Protein AF-A0A0G1DX62-F1 (afdb_monomer_lite)

Secondary structure (DSSP, 8-state):
------SS--S-SS------S--PPP----HHHHHHTTSTTS-HHHHHHHHHHHHHHHH--S-HHHHHHHHHHTT---SS-TTS--SSS--SS-EEETTEEE-HHHHHHHHHHHSS--HHHHHHHHHHHHHHHHHHHHHHHHHHHHHHHHHHHHHHHHHHTT-TT-HHHHHHT--S-HHHHHHHH--SHHHHHHHHHHHHHHHHHHHHT-HHHHHHHHHHHHH--

Sequence (225 aa):
MKRRFWLTTFLLISGWQPISRTIQPVALDSAILRLVDGTQAICIEQIFSYAQNLIMLLNGAKSLDIAQKLALVYDFPLPFPLTAYSSGPDKFGLIPFKNTYKTIQELIEIEKTMGEMDAALKESFKYLKIDFEKLSIEYLEDLQKGKQLMMPLIKNWSILRNREDSILLEWSQIENNEKETLTKRLTKFTVSGRLIEDLLLFLSDLVQNCPKSHRSYREALKKTK

pLDDT: mean 72.09, std 18.53, range [25.86, 93.94]

Foldseek 3Di:
DDDDDDDPDPDDDDDDPDVPDPPDQDQLDDPLLVVCQQHPLDALVVLVVLLVLLVCLQPNDQAQVVQVVVCVVLVPDPVDPPPPDPDDHHGDSWFDAPNDTDHLNRLQVVCVVVVDQDPRSQNSLVVSLVSCCSSCVVVVVSCVVCLVSCLSSLVSVCVRVVNPVAPSNVLSPDPPPSVVVVVVQSRGSNNVNRNSVSSSVSSVSSLVNNVRSVVVVVVVVVVVD

Structure (mmCIF, N/CA/C/O backbone):
data_AF-A0A0G1DX62-F1
#
_entry.id   AF-A0A0G1DX62-F1
#
loop_
_atom_site.group_PDB
_atom_site.id
_atom_site.type_symbol
_atom_site.label_atom_id
_atom_site.label_alt_id
_atom_site.label_comp_id
_atom_site.label_asym_id
_atom_site.label_entity_id
_atom_site.label_seq_id
_atom_site.pdbx_PDB_ins_code
_atom_site.Cartn_x
_atom_site.Cartn_y
_atom_site.Cartn_z
_atom_site.occupancy
_atom_site.B_iso_or_equiv
_atom_site.auth_seq_id
_atom_site.auth_comp_id
_atom_site.auth_asym_id
_atom_site.auth_atom_id
_atom_site.pdbx_PDB_model_num
ATOM 1 N N . MET A 1 1 ? 20.980 -41.063 -2.067 1.00 30.78 1 MET A N 1
ATOM 2 C CA . MET A 1 1 ? 19.593 -41.496 -2.344 1.00 30.78 1 MET A CA 1
ATOM 3 C C . MET A 1 1 ? 18.641 -40.385 -1.894 1.00 30.78 1 MET A C 1
ATOM 5 O O . MET A 1 1 ? 18.727 -39.984 -0.748 1.00 30.78 1 MET A O 1
ATOM 9 N N . LYS A 1 2 ? 17.811 -39.883 -2.824 1.00 36.75 2 LYS A N 1
ATOM 10 C CA . LYS A 1 2 ? 16.644 -38.979 -2.675 1.00 36.75 2 LYS A CA 1
ATOM 11 C C . LYS A 1 2 ? 16.794 -37.675 -1.863 1.00 36.75 2 LYS A C 1
ATOM 13 O O . LYS A 1 2 ? 16.750 -37.692 -0.643 1.00 36.75 2 LYS A O 1
ATOM 18 N N . ARG A 1 3 ? 16.710 -36.545 -2.579 1.00 27.95 3 ARG A N 1
ATOM 19 C CA . ARG A 1 3 ? 15.659 -35.516 -2.398 1.00 27.95 3 ARG A CA 1
ATOM 20 C C . ARG A 1 3 ? 15.604 -34.614 -3.641 1.00 27.95 3 ARG A C 1
ATOM 22 O O . ARG A 1 3 ? 16.326 -33.635 -3.765 1.00 27.95 3 ARG A O 1
ATOM 29 N N . ARG A 1 4 ? 14.765 -35.022 -4.600 1.00 32.78 4 ARG A N 1
ATOM 30 C CA . ARG A 1 4 ? 14.131 -34.118 -5.570 1.00 32.78 4 ARG A CA 1
ATOM 31 C C . ARG A 1 4 ? 12.886 -33.511 -4.908 1.00 32.78 4 ARG A C 1
ATOM 33 O O . ARG A 1 4 ? 12.329 -34.130 -4.006 1.00 32.78 4 ARG A O 1
ATOM 40 N N . PHE A 1 5 ? 12.431 -32.411 -5.503 1.00 31.61 5 PHE A N 1
ATOM 41 C CA . PHE A 1 5 ? 11.159 -31.710 -5.315 1.00 31.61 5 PHE A CA 1
ATOM 42 C C . PHE A 1 5 ? 11.080 -30.691 -4.173 1.00 31.61 5 PHE A C 1
ATOM 44 O O . PHE A 1 5 ? 11.363 -31.007 -3.025 1.00 31.61 5 PHE A O 1
ATOM 51 N N . TRP A 1 6 ? 10.615 -29.501 -4.581 1.00 26.08 6 TRP A N 1
ATOM 52 C CA . TRP A 1 6 ? 9.931 -28.418 -3.857 1.00 26.08 6 TRP A CA 1
ATOM 53 C C . TRP A 1 6 ? 10.655 -27.071 -3.920 1.00 26.08 6 TRP A C 1
ATOM 55 O O . TRP A 1 6 ? 11.354 -26.671 -3.000 1.00 26.08 6 TRP A O 1
ATOM 65 N N . LEU A 1 7 ? 10.442 -26.349 -5.026 1.00 25.86 7 LEU A N 1
ATOM 66 C CA . LEU A 1 7 ? 10.603 -24.888 -5.085 1.00 25.86 7 LEU A CA 1
ATOM 67 C C . LEU A 1 7 ? 9.626 -24.235 -6.087 1.00 25.86 7 LEU A C 1
ATOM 69 O O . LEU A 1 7 ? 9.908 -23.184 -6.654 1.00 25.86 7 LEU A O 1
ATOM 73 N N . THR A 1 8 ? 8.459 -24.854 -6.293 1.00 29.31 8 THR A N 1
ATOM 74 C CA . THR A 1 8 ? 7.344 -24.298 -7.086 1.00 29.31 8 THR A CA 1
ATOM 75 C C . THR A 1 8 ? 6.085 -24.018 -6.266 1.00 29.31 8 THR A C 1
ATOM 77 O O . THR A 1 8 ? 5.058 -23.678 -6.837 1.00 29.31 8 THR A O 1
ATOM 80 N N . THR A 1 9 ? 6.154 -24.066 -4.935 1.00 34.38 9 THR A N 1
ATOM 81 C CA . THR A 1 9 ? 4.985 -23.791 -4.089 1.00 34.38 9 THR A CA 1
ATOM 82 C C . THR A 1 9 ? 5.409 -22.961 -2.888 1.00 34.38 9 THR A C 1
ATOM 84 O O . THR A 1 9 ? 5.708 -23.483 -1.823 1.00 34.38 9 THR A O 1
ATOM 87 N N . PHE A 1 10 ? 5.490 -21.649 -3.091 1.00 31.27 10 PHE A N 1
ATOM 88 C CA . PHE A 1 10 ? 5.493 -20.664 -2.007 1.00 31.27 10 PHE A CA 1
ATOM 89 C C . PHE A 1 10 ? 4.363 -19.660 -2.252 1.00 31.27 10 PHE A C 1
ATOM 91 O O . PHE A 1 10 ? 4.549 -18.452 -2.290 1.00 31.27 10 PHE A O 1
ATOM 98 N N . LEU A 1 11 ? 3.178 -20.212 -2.489 1.00 31.59 11 LEU A N 1
ATOM 99 C CA . LEU A 1 11 ? 1.881 -19.569 -2.348 1.00 31.59 11 LEU A CA 1
ATOM 100 C C . LEU A 1 11 ? 0.967 -20.668 -1.799 1.00 31.59 11 LEU A C 1
ATOM 102 O O . LEU A 1 11 ? 0.925 -21.747 -2.386 1.00 31.59 11 LEU A O 1
ATOM 106 N N . LEU A 1 12 ? 0.267 -20.362 -0.705 1.00 34.53 12 LEU A N 1
ATOM 107 C CA . LEU A 1 12 ? -0.663 -21.180 0.094 1.00 34.53 12 LEU A CA 1
ATOM 108 C C . LEU A 1 12 ? -0.109 -21.666 1.445 1.00 34.53 12 LEU A C 1
ATOM 110 O O . LEU A 1 12 ? 1.010 -22.158 1.541 1.00 34.53 12 LEU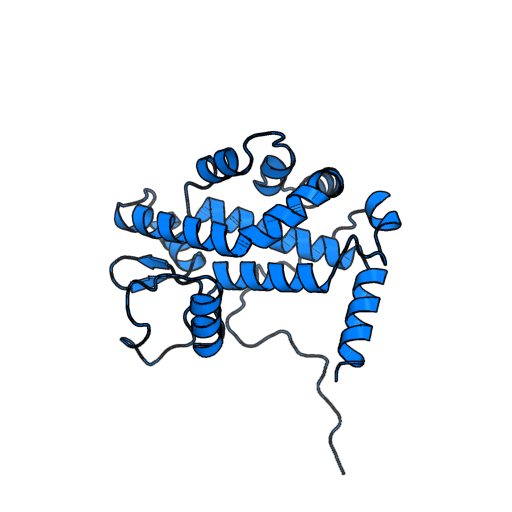 A O 1
ATOM 114 N N . ILE A 1 13 ? -0.990 -21.553 2.451 1.00 33.22 13 ILE A N 1
ATOM 115 C CA . ILE A 1 13 ? -0.837 -21.660 3.917 1.00 33.22 13 ILE A CA 1
ATOM 116 C C . ILE A 1 13 ? -0.408 -20.302 4.517 1.00 33.22 13 ILE A C 1
ATOM 118 O O . ILE A 1 13 ? 0.771 -19.982 4.553 1.00 33.22 13 ILE A O 1
ATOM 122 N N . SER A 1 14 ? -1.297 -19.388 4.913 1.00 29.56 14 SER A N 1
ATOM 123 C CA . SER A 1 14 ? -2.534 -19.515 5.695 1.00 29.56 14 SER A CA 1
ATOM 124 C C . SER A 1 14 ? -3.595 -18.491 5.252 1.00 29.56 14 SER A C 1
ATOM 126 O O . SER A 1 14 ? -3.259 -17.373 4.877 1.00 29.56 14 SER A O 1
ATOM 128 N N . GLY A 1 15 ? -4.879 -18.870 5.293 1.00 28.88 15 GLY A N 1
ATOM 129 C CA . GLY A 1 15 ? -6.022 -17.942 5.410 1.00 28.88 15 GLY A CA 1
ATOM 130 C C . GLY A 1 15 ? -6.273 -16.922 4.294 1.00 28.88 15 GLY A C 1
ATOM 131 O O . GLY A 1 15 ? -7.229 -16.163 4.385 1.00 28.88 15 GLY A O 1
ATOM 132 N N . TRP A 1 16 ? -5.465 -16.904 3.238 1.00 37.09 16 TRP A N 1
ATOM 133 C CA . TRP A 1 16 ? -5.705 -16.106 2.044 1.00 37.09 16 TRP A CA 1
ATOM 134 C C . TRP A 1 16 ? -6.917 -16.697 1.306 1.00 37.09 16 TRP A C 1
ATOM 136 O O . TRP A 1 16 ? -6.786 -17.643 0.532 1.00 37.09 16 TRP A O 1
ATOM 146 N N . GLN A 1 17 ? -8.105 -16.132 1.509 1.00 29.41 17 GLN A N 1
ATOM 147 C CA . GLN A 1 17 ? -8.859 -15.765 0.322 1.00 29.41 17 GLN A CA 1
ATOM 148 C C . GLN A 1 17 ? -8.223 -14.456 -0.138 1.00 29.41 17 GLN A C 1
ATOM 150 O O . GLN A 1 17 ? -8.544 -13.406 0.418 1.00 29.41 17 GLN A O 1
ATOM 155 N N . PRO A 1 18 ? -7.300 -14.474 -1.124 1.00 37.06 18 PRO A N 1
ATOM 156 C CA . PRO A 1 18 ? -7.124 -13.267 -1.902 1.00 37.06 18 PRO A CA 1
ATOM 157 C C . PRO A 1 18 ? -8.497 -12.787 -2.335 1.00 37.06 18 PRO A C 1
ATOM 159 O O . PRO A 1 18 ? -9.454 -13.561 -2.408 1.00 37.06 18 PRO A O 1
ATOM 162 N N . ILE A 1 19 ? -8.563 -11.546 -2.775 1.00 42.69 19 ILE A N 1
ATOM 163 C CA . ILE A 1 19 ? -9.457 -11.208 -3.869 1.00 42.69 19 ILE A CA 1
ATOM 164 C C . ILE A 1 19 ? -9.208 -12.266 -4.964 1.00 42.69 19 ILE A C 1
ATOM 166 O O . ILE A 1 19 ? -8.285 -12.158 -5.763 1.00 42.69 19 ILE A O 1
ATOM 170 N N . SER A 1 20 ? -9.976 -13.361 -4.931 1.00 31.98 20 SER A N 1
ATOM 171 C CA . SER A 1 20 ? -9.892 -14.544 -5.789 1.00 31.98 20 SER A CA 1
ATOM 172 C C . SER A 1 20 ? -10.534 -14.199 -7.124 1.00 31.98 20 SER A C 1
ATOM 174 O O . SER A 1 20 ? -11.405 -14.887 -7.651 1.00 31.98 20 SER A O 1
ATOM 176 N N . ARG A 1 21 ? -10.118 -13.068 -7.667 1.00 39.81 21 ARG A N 1
ATOM 177 C CA . ARG A 1 21 ? -10.151 -12.824 -9.086 1.00 39.81 21 ARG A CA 1
ATOM 178 C C . ARG A 1 21 ? -8.733 -13.154 -9.500 1.00 39.81 21 ARG A C 1
ATOM 180 O O . ARG A 1 21 ? -7.788 -12.608 -8.948 1.00 39.81 21 ARG A O 1
ATOM 187 N N . THR A 1 22 ? -8.552 -14.083 -10.423 1.00 40.66 22 THR A N 1
ATOM 188 C CA . THR A 1 22 ? -7.341 -14.102 -11.241 1.00 40.66 22 THR A CA 1
ATOM 189 C C . THR A 1 22 ? -7.256 -12.732 -11.900 1.00 40.66 22 THR A C 1
ATOM 191 O O . THR A 1 22 ? -7.907 -12.483 -12.914 1.00 40.66 22 THR A O 1
ATOM 194 N N . ILE A 1 23 ? -6.572 -11.801 -11.239 1.00 56.31 23 ILE A N 1
ATOM 195 C CA . ILE A 1 23 ? -6.411 -10.436 -11.703 1.00 56.31 23 ILE A CA 1
ATOM 196 C C . ILE A 1 23 ? -5.527 -10.559 -12.932 1.00 56.31 23 ILE A C 1
ATOM 198 O O . ILE A 1 23 ? -4.343 -10.871 -12.821 1.00 56.31 23 ILE A O 1
ATOM 202 N N . GLN A 1 24 ? -6.134 -10.423 -14.112 1.00 65.38 24 GLN A N 1
ATOM 203 C CA . GLN A 1 24 ? -5.377 -10.551 -15.345 1.00 65.38 24 GLN A CA 1
ATOM 204 C C . GLN A 1 24 ? -4.264 -9.498 -15.361 1.00 65.38 24 GLN A C 1
ATOM 206 O O . GLN A 1 24 ? -4.507 -8.369 -14.906 1.00 65.38 24 GLN A O 1
ATOM 211 N N . PRO A 1 25 ? -3.057 -9.856 -15.833 1.00 67.44 25 PRO A N 1
ATOM 212 C CA . PRO A 1 25 ? -1.972 -8.903 -15.999 1.00 67.44 25 PRO A CA 1
ATOM 213 C C . PRO A 1 25 ? -2.448 -7.718 -16.831 1.00 67.44 25 PRO A C 1
ATOM 215 O O . PRO A 1 25 ? -3.082 -7.905 -17.871 1.00 67.44 25 PRO A O 1
ATOM 218 N N . VAL A 1 26 ? -2.142 -6.507 -16.379 1.00 83.00 26 VAL A N 1
ATOM 219 C CA . VAL A 1 26 ? -2.362 -5.298 -17.171 1.00 83.00 26 VAL A CA 1
ATOM 220 C C . VAL A 1 26 ? -1.032 -4.871 -17.769 1.00 83.00 26 VAL A C 1
ATOM 222 O O . VAL A 1 26 ? -0.036 -4.750 -17.059 1.00 83.00 26 VAL A O 1
ATOM 225 N N . ALA A 1 27 ? -1.016 -4.636 -19.079 1.00 84.56 27 ALA A N 1
ATOM 226 C CA . ALA A 1 27 ? 0.139 -4.071 -19.758 1.00 84.56 27 ALA A CA 1
ATOM 227 C C . ALA A 1 27 ? 0.151 -2.550 -19.551 1.00 84.56 27 ALA A C 1
ATOM 229 O O . ALA A 1 27 ? -0.605 -1.820 -20.190 1.00 84.56 27 ALA A O 1
ATOM 230 N N . LEU A 1 28 ? 1.022 -2.070 -18.664 1.00 82.00 28 LEU A N 1
ATOM 231 C CA . LEU A 1 28 ? 1.274 -0.646 -18.446 1.00 82.00 28 LEU A CA 1
ATOM 232 C C . LEU A 1 28 ? 2.215 -0.121 -19.538 1.00 82.00 28 LEU A C 1
ATOM 234 O O . LEU A 1 28 ? 3.288 0.393 -19.230 1.00 82.00 28 LEU A O 1
ATOM 238 N N . ASP A 1 29 ? 1.855 -0.298 -20.814 1.00 74.81 29 ASP A N 1
ATOM 239 C CA . ASP A 1 29 ? 2.739 0.059 -21.927 1.00 74.81 29 ASP A CA 1
ATOM 240 C C . ASP A 1 29 ? 3.081 1.555 -21.882 1.00 74.81 29 ASP A C 1
ATOM 242 O O . ASP A 1 29 ? 2.250 2.423 -22.144 1.00 74.81 29 ASP A O 1
ATOM 246 N N . SER A 1 30 ? 4.311 1.851 -21.468 1.00 80.81 30 SER A N 1
ATOM 247 C CA . SER A 1 30 ? 4.780 3.199 -21.190 1.00 80.81 30 SER A CA 1
ATOM 248 C C . SER A 1 30 ? 6.236 3.325 -21.599 1.00 80.81 30 SER A C 1
ATOM 250 O O . SER A 1 30 ? 7.089 2.525 -21.203 1.00 80.81 30 SER A O 1
ATOM 252 N N . ALA A 1 31 ? 6.539 4.379 -22.360 1.00 84.31 31 ALA A N 1
ATOM 253 C CA . ALA A 1 31 ? 7.908 4.730 -22.724 1.00 84.31 31 ALA A CA 1
ATOM 254 C C . ALA A 1 31 ? 8.800 4.906 -21.482 1.00 84.31 31 ALA A C 1
ATOM 256 O O . ALA A 1 31 ? 9.978 4.555 -21.524 1.00 84.31 31 ALA A O 1
ATOM 257 N N . ILE A 1 32 ? 8.221 5.368 -20.365 1.00 84.12 32 ILE A N 1
ATOM 258 C CA . ILE A 1 32 ? 8.924 5.520 -19.089 1.00 84.12 32 ILE A CA 1
ATOM 259 C C . ILE A 1 32 ? 9.375 4.153 -18.579 1.00 84.12 32 ILE A C 1
ATOM 261 O O . ILE A 1 32 ? 10.556 3.993 -18.299 1.00 84.12 32 ILE A O 1
ATOM 265 N N . LEU A 1 33 ? 8.493 3.144 -18.537 1.00 85.62 33 LEU A N 1
ATOM 266 C CA . LEU A 1 33 ? 8.868 1.799 -18.075 1.00 85.62 33 LEU A CA 1
ATOM 267 C C . LEU A 1 33 ? 9.949 1.169 -18.948 1.00 85.62 33 LEU A C 1
ATOM 269 O O . LEU A 1 33 ? 10.884 0.573 -18.426 1.00 85.62 33 LEU A O 1
ATOM 273 N N . ARG A 1 34 ? 9.889 1.363 -20.269 1.00 86.12 34 ARG A N 1
ATOM 274 C CA . ARG A 1 34 ? 10.938 0.870 -21.178 1.00 86.12 34 ARG A CA 1
ATOM 275 C C . ARG A 1 34 ? 12.300 1.522 -20.913 1.00 86.12 34 ARG A C 1
ATOM 277 O O . ARG A 1 34 ? 13.321 0.871 -21.125 1.00 86.12 34 ARG A O 1
ATOM 284 N N . LEU A 1 35 ? 12.307 2.783 -20.472 1.00 85.31 35 LEU A N 1
ATOM 285 C CA . LEU A 1 35 ? 13.513 3.532 -20.122 1.00 85.31 35 LEU A CA 1
ATOM 286 C C . LEU A 1 35 ? 14.074 3.114 -18.756 1.00 85.31 35 LEU A C 1
ATOM 288 O O . LEU A 1 35 ? 15.289 3.001 -18.611 1.00 85.31 35 LEU A O 1
ATOM 292 N N . VAL A 1 36 ? 13.205 2.889 -17.765 1.00 84.06 36 VAL A N 1
ATOM 293 C CA . VAL A 1 36 ? 13.628 2.619 -16.382 1.00 84.06 36 VAL A CA 1
ATOM 294 C C . VAL A 1 36 ? 13.789 1.130 -16.053 1.00 84.06 36 VAL A C 1
ATOM 296 O O . VAL A 1 36 ? 14.448 0.810 -15.062 1.00 84.06 36 VAL A O 1
ATOM 299 N N . ASP A 1 37 ? 13.248 0.210 -16.859 1.00 87.12 37 ASP A N 1
ATOM 300 C CA . ASP A 1 37 ? 13.385 -1.237 -16.644 1.00 87.12 37 ASP A CA 1
ATOM 301 C C . ASP A 1 37 ? 14.846 -1.697 -16.790 1.00 87.12 37 ASP A C 1
ATOM 303 O O . ASP A 1 37 ? 15.480 -1.561 -17.842 1.00 87.12 37 ASP A O 1
ATOM 307 N N . GLY A 1 38 ? 15.376 -2.283 -15.717 1.00 81.62 38 GLY A N 1
ATOM 308 C CA . GLY A 1 38 ? 16.779 -2.662 -15.571 1.00 81.62 38 GLY A CA 1
ATOM 309 C C . GLY A 1 38 ? 17.673 -1.574 -14.965 1.00 81.62 38 GLY A C 1
ATOM 310 O O . GLY A 1 38 ? 18.869 -1.812 -14.810 1.00 81.62 38 GLY A O 1
ATOM 311 N N . THR A 1 39 ? 17.124 -0.410 -14.606 1.00 84.25 39 THR A N 1
ATOM 312 C CA . THR A 1 39 ? 17.845 0.669 -13.905 1.00 84.25 39 THR A CA 1
ATOM 313 C C . THR A 1 39 ? 17.546 0.670 -12.400 1.00 84.25 39 THR A C 1
ATOM 315 O O . THR A 1 39 ? 16.646 -0.026 -11.932 1.00 84.25 39 THR A O 1
ATOM 318 N N . GLN A 1 40 ? 18.269 1.493 -11.631 1.00 77.00 40 GLN A N 1
ATOM 319 C CA . GLN A 1 40 ? 18.009 1.684 -10.196 1.00 77.00 40 GLN A CA 1
ATOM 320 C C . GLN A 1 40 ? 16.718 2.464 -9.898 1.00 77.00 40 GLN A C 1
ATOM 322 O O . GLN A 1 40 ? 16.268 2.461 -8.758 1.00 77.00 40 GLN A O 1
ATOM 327 N N . ALA A 1 41 ? 16.094 3.092 -10.903 1.00 73.56 41 ALA A N 1
ATOM 328 C CA . ALA A 1 41 ? 14.843 3.825 -10.714 1.00 73.56 41 ALA A CA 1
ATOM 329 C C . ALA A 1 41 ? 13.654 2.904 -10.373 1.00 73.56 41 ALA A C 1
ATOM 331 O O . ALA A 1 41 ? 12.685 3.364 -9.779 1.00 73.56 41 ALA A O 1
ATOM 332 N N . ILE A 1 42 ? 13.730 1.607 -10.710 1.00 76.62 42 ILE A N 1
ATOM 333 C CA . ILE A 1 42 ? 12.767 0.584 -10.279 1.00 76.62 42 ILE A CA 1
ATOM 334 C C . ILE A 1 42 ? 13.502 -0.491 -9.478 1.00 76.62 42 ILE A C 1
ATOM 336 O O . ILE A 1 42 ? 14.046 -1.451 -10.034 1.00 76.62 42 ILE A O 1
ATOM 340 N N . CYS A 1 43 ? 13.484 -0.346 -8.153 1.00 79.38 43 CYS A N 1
ATOM 341 C CA . CYS A 1 43 ? 14.039 -1.327 -7.228 1.00 79.38 43 CYS A CA 1
ATOM 342 C C . CYS A 1 43 ? 12.963 -2.329 -6.781 1.00 79.38 43 CYS A C 1
ATOM 344 O O . CYS A 1 43 ? 12.121 -2.044 -5.930 1.00 79.38 43 CYS A O 1
ATOM 346 N N . ILE A 1 44 ? 12.999 -3.536 -7.352 1.00 75.88 44 ILE A N 1
ATOM 347 C CA . ILE A 1 44 ? 12.017 -4.600 -7.068 1.00 75.88 44 ILE A CA 1
ATOM 348 C C . ILE A 1 44 ? 12.063 -5.050 -5.603 1.00 75.88 44 ILE A C 1
ATOM 350 O O . ILE A 1 44 ? 11.029 -5.383 -5.032 1.00 75.88 44 ILE A O 1
ATOM 354 N N . GLU A 1 45 ? 13.241 -5.024 -4.980 1.00 73.62 45 GLU A N 1
ATOM 355 C CA . GLU A 1 45 ? 13.402 -5.343 -3.560 1.00 73.62 45 GLU A CA 1
ATOM 356 C C . GLU A 1 45 ? 12.630 -4.366 -2.667 1.00 73.62 45 GLU A C 1
ATOM 358 O O . GLU A 1 45 ? 11.845 -4.794 -1.822 1.00 73.62 45 GLU A O 1
ATOM 363 N N . GLN A 1 46 ? 12.788 -3.060 -2.907 1.00 75.56 46 GLN A N 1
ATOM 364 C CA . GLN A 1 46 ? 12.052 -2.021 -2.184 1.00 75.56 46 GLN A CA 1
ATOM 365 C C . GLN A 1 46 ? 10.543 -2.132 -2.426 1.00 75.56 46 GLN A C 1
ATOM 367 O O . GLN A 1 46 ? 9.766 -2.032 -1.479 1.00 75.56 46 GLN A O 1
ATOM 372 N N . ILE A 1 47 ? 10.121 -2.411 -3.666 1.00 75.38 47 ILE A N 1
ATOM 373 C CA . ILE A 1 47 ? 8.703 -2.620 -3.997 1.00 75.38 47 ILE A CA 1
ATOM 374 C C . ILE A 1 47 ? 8.120 -3.805 -3.215 1.00 75.38 47 ILE A C 1
ATOM 376 O O . ILE A 1 47 ? 7.031 -3.685 -2.653 1.00 75.38 47 ILE A O 1
ATOM 380 N N . PHE A 1 48 ? 8.825 -4.937 -3.135 1.00 73.56 48 PHE A N 1
ATOM 381 C CA . PHE A 1 48 ? 8.351 -6.084 -2.357 1.00 73.56 48 PHE A CA 1
ATOM 382 C C . PHE A 1 48 ? 8.356 -5.828 -0.852 1.00 73.56 48 PHE A C 1
ATOM 384 O O . PHE A 1 48 ? 7.402 -6.230 -0.188 1.00 73.56 48 PHE A O 1
ATOM 391 N N . SER A 1 49 ? 9.372 -5.143 -0.325 1.00 74.56 49 SER A N 1
ATOM 392 C CA . SER A 1 49 ? 9.416 -4.739 1.085 1.00 74.56 49 SER A CA 1
ATOM 393 C C . SER A 1 49 ? 8.206 -3.871 1.444 1.00 74.56 49 SER A C 1
ATOM 395 O O . SER A 1 49 ? 7.466 -4.165 2.384 1.00 74.56 49 SER A O 1
ATOM 397 N N . TYR A 1 50 ? 7.912 -2.867 0.616 1.00 76.12 50 TYR A N 1
ATOM 398 C CA . TYR A 1 50 ? 6.758 -2.003 0.825 1.00 76.12 50 TYR A CA 1
ATOM 399 C C . TYR A 1 50 ? 5.425 -2.752 0.684 1.00 76.12 50 TYR A C 1
ATOM 401 O O . TYR A 1 50 ? 4.551 -2.631 1.543 1.00 76.12 50 TYR A O 1
ATOM 409 N N . ALA A 1 51 ? 5.277 -3.600 -0.338 1.00 76.12 51 ALA A N 1
ATOM 410 C CA . ALA A 1 51 ? 4.090 -4.441 -0.491 1.00 76.12 51 ALA A CA 1
ATOM 411 C C . ALA A 1 51 ? 3.887 -5.370 0.719 1.00 76.12 51 ALA A C 1
ATOM 413 O O . ALA A 1 51 ? 2.756 -5.578 1.160 1.00 76.12 51 ALA A O 1
ATOM 414 N N . GLN A 1 52 ? 4.966 -5.898 1.300 1.00 74.62 52 GLN A N 1
ATOM 415 C CA . GLN A 1 52 ? 4.894 -6.691 2.522 1.00 74.62 52 GLN A CA 1
ATOM 416 C C . GLN A 1 52 ? 4.394 -5.859 3.710 1.00 74.62 52 GLN A C 1
ATOM 418 O O . GLN A 1 52 ? 3.505 -6.329 4.420 1.00 74.62 52 GLN A O 1
ATOM 423 N N . ASN A 1 53 ? 4.883 -4.629 3.890 1.00 75.94 53 ASN A N 1
ATOM 424 C CA . ASN A 1 53 ? 4.401 -3.722 4.939 1.00 75.94 53 ASN A CA 1
ATOM 425 C C . ASN A 1 53 ? 2.907 -3.404 4.779 1.00 75.94 53 ASN A C 1
ATOM 427 O O . ASN A 1 53 ? 2.160 -3.452 5.753 1.00 75.94 53 ASN A O 1
ATOM 431 N N . LEU A 1 54 ? 2.444 -3.164 3.550 1.00 77.81 54 LEU A N 1
ATOM 432 C CA . LEU A 1 54 ? 1.027 -2.941 3.247 1.00 77.81 54 LEU A CA 1
ATOM 433 C C . LEU A 1 54 ? 0.158 -4.177 3.532 1.00 77.81 54 LEU A C 1
ATOM 435 O O . LEU A 1 54 ? -0.919 -4.063 4.118 1.00 77.81 54 LEU A O 1
ATOM 439 N N . ILE A 1 55 ? 0.629 -5.374 3.163 1.00 77.50 55 ILE A N 1
ATOM 440 C CA . ILE A 1 55 ? -0.054 -6.638 3.480 1.00 77.50 55 ILE A CA 1
ATOM 441 C C . ILE A 1 55 ? -0.137 -6.835 4.995 1.00 77.50 55 ILE A C 1
ATOM 443 O O . ILE A 1 55 ? -1.184 -7.256 5.492 1.00 77.50 55 ILE A O 1
ATOM 447 N N . MET A 1 56 ? 0.940 -6.533 5.721 1.00 74.94 56 MET A N 1
ATOM 448 C CA . MET A 1 56 ? 0.977 -6.613 7.180 1.00 74.94 56 MET A CA 1
ATOM 449 C C . MET A 1 56 ? 0.042 -5.601 7.833 1.00 74.94 56 MET A C 1
ATOM 451 O O . MET A 1 56 ? -0.632 -5.938 8.798 1.00 74.94 56 MET A O 1
ATOM 455 N N . LEU A 1 57 ? -0.053 -4.389 7.293 1.00 78.06 57 LEU A N 1
ATOM 456 C CA . LEU A 1 57 ? -0.983 -3.380 7.779 1.00 78.06 57 LEU A CA 1
ATOM 457 C C . LEU A 1 57 ? -2.444 -3.838 7.602 1.00 78.06 57 LEU A C 1
ATOM 459 O O . LEU A 1 57 ? -3.253 -3.680 8.511 1.00 78.06 57 LEU A O 1
ATOM 463 N N . LEU A 1 58 ? -2.775 -4.469 6.469 1.00 77.88 58 LEU A N 1
ATOM 464 C CA . LEU A 1 58 ? -4.122 -4.993 6.213 1.00 77.88 58 LEU A CA 1
ATOM 465 C C . LEU A 1 58 ? -4.496 -6.199 7.084 1.00 77.88 58 LEU A C 1
ATOM 467 O O . LEU A 1 58 ? -5.628 -6.273 7.564 1.00 77.88 58 LEU A O 1
ATOM 471 N N . ASN A 1 59 ? -3.574 -7.153 7.234 1.00 74.44 59 ASN A N 1
ATOM 472 C CA . ASN A 1 59 ? -3.880 -8.503 7.725 1.00 74.44 59 ASN A CA 1
ATOM 473 C C . ASN A 1 59 ? -3.229 -8.844 9.073 1.00 74.44 59 ASN A C 1
ATOM 475 O O . ASN A 1 59 ? -3.524 -9.892 9.642 1.00 74.44 59 ASN A O 1
ATOM 479 N N . GLY A 1 60 ? -2.328 -8.004 9.570 1.00 71.69 60 GLY A N 1
ATOM 480 C CA . GLY A 1 60 ? -1.465 -8.321 10.699 1.00 71.69 60 GLY A CA 1
ATOM 481 C C . GLY A 1 60 ? -0.176 -9.074 10.317 1.00 71.69 60 GLY A C 1
ATOM 482 O O . GLY A 1 60 ? 0.051 -9.477 9.172 1.00 71.69 60 GLY A O 1
ATOM 483 N N . ALA A 1 61 ? 0.707 -9.243 11.300 1.00 62.09 61 ALA A N 1
ATOM 484 C CA . ALA A 1 61 ? 2.006 -9.892 11.189 1.00 62.09 61 ALA A CA 1
ATOM 485 C C . ALA A 1 61 ? 1.895 -11.417 11.235 1.00 62.09 61 ALA A C 1
ATOM 487 O O . ALA A 1 61 ? 0.960 -11.980 11.789 1.00 62.09 61 ALA A O 1
ATOM 488 N N . LYS A 1 62 ? 2.911 -12.086 10.680 1.00 53.94 62 LYS A N 1
ATOM 489 C CA . LYS A 1 62 ? 2.999 -13.554 10.605 1.00 53.94 62 LYS A CA 1
A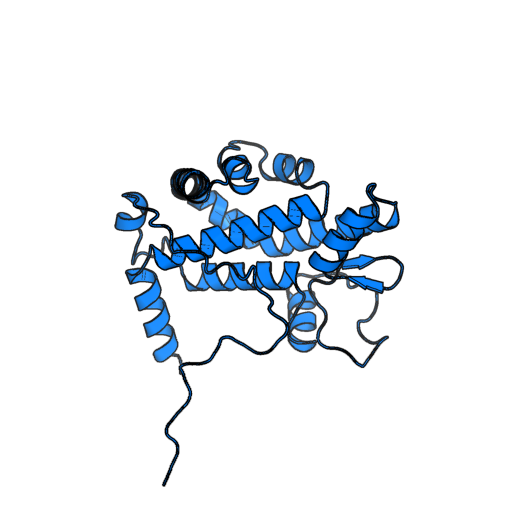TOM 490 C C . LYS A 1 62 ? 3.805 -14.206 11.733 1.00 53.94 62 LYS A C 1
ATOM 492 O O . LYS A 1 62 ? 3.928 -15.422 11.727 1.00 53.94 62 LYS A O 1
ATOM 497 N N . SER A 1 63 ? 4.459 -13.425 12.600 1.00 56.72 63 SER A N 1
ATOM 498 C CA . SER A 1 63 ? 5.071 -13.923 13.843 1.00 56.72 63 SER A CA 1
ATOM 499 C C . SER A 1 63 ? 5.073 -12.857 14.957 1.00 56.72 63 SER A C 1
ATOM 501 O O . SER A 1 63 ? 5.185 -11.662 14.666 1.00 56.72 63 SER A O 1
ATOM 503 N N . LEU A 1 64 ? 4.980 -13.261 16.233 1.00 55.25 64 LEU A N 1
ATOM 504 C CA . LEU A 1 64 ? 5.187 -12.367 17.391 1.00 55.25 64 LEU A CA 1
ATOM 505 C C . LEU A 1 64 ? 6.604 -11.754 17.416 1.00 55.25 64 LEU A C 1
ATOM 507 O O . LEU A 1 64 ? 6.769 -10.603 17.801 1.00 55.25 64 LEU A O 1
ATOM 511 N N . ASP A 1 65 ? 7.617 -12.498 16.972 1.00 60.97 65 ASP A N 1
ATOM 512 C CA . ASP A 1 65 ? 9.006 -12.018 16.880 1.00 60.97 65 ASP A CA 1
ATOM 513 C C . ASP A 1 65 ? 9.153 -10.890 15.843 1.00 60.97 65 ASP A C 1
ATOM 515 O O . ASP A 1 65 ? 9.754 -9.854 16.124 1.00 60.97 65 ASP A O 1
ATOM 519 N N . ILE A 1 66 ? 8.531 -11.039 14.667 1.00 60.78 66 ILE A N 1
ATOM 520 C CA . ILE A 1 66 ? 8.490 -9.990 13.637 1.00 60.78 66 ILE A CA 1
ATOM 521 C C . ILE A 1 66 ? 7.735 -8.768 14.170 1.00 60.78 66 ILE A C 1
ATOM 523 O O . ILE A 1 66 ? 8.191 -7.640 14.001 1.00 60.78 66 ILE A O 1
ATOM 527 N N . ALA A 1 67 ? 6.614 -8.992 14.859 1.00 57.34 67 ALA A N 1
ATOM 528 C CA . ALA A 1 67 ? 5.829 -7.941 15.494 1.00 57.34 67 ALA A CA 1
ATOM 529 C C . ALA A 1 67 ? 6.636 -7.116 16.512 1.00 57.34 67 ALA A C 1
ATOM 531 O O . ALA A 1 67 ? 6.612 -5.887 16.470 1.00 57.34 67 ALA A O 1
ATOM 532 N N . GLN A 1 68 ? 7.383 -7.780 17.397 1.00 57.97 68 GLN A N 1
ATOM 533 C CA . GLN A 1 68 ? 8.221 -7.123 18.404 1.00 57.97 68 GLN A CA 1
ATOM 534 C C . GLN A 1 68 ? 9.394 -6.371 17.774 1.00 57.97 68 GLN A C 1
ATOM 536 O O . GLN A 1 68 ? 9.650 -5.227 18.146 1.00 57.97 68 GLN A O 1
ATOM 541 N N . LYS A 1 69 ? 10.071 -6.967 16.785 1.00 61.72 69 LYS A N 1
ATOM 542 C CA . LYS A 1 69 ? 11.152 -6.300 16.046 1.00 61.72 69 LYS A CA 1
ATOM 543 C C . LYS A 1 69 ? 10.665 -5.024 15.366 1.00 61.72 69 LYS A C 1
ATOM 545 O O . LYS A 1 69 ? 11.327 -4.003 15.476 1.00 61.72 69 LYS A O 1
ATOM 550 N N . LEU A 1 70 ? 9.500 -5.053 14.721 1.00 55.94 70 LEU A N 1
ATOM 551 C CA . LEU A 1 70 ? 8.948 -3.877 14.043 1.00 55.94 70 LEU A CA 1
ATOM 552 C C . LEU A 1 70 ? 8.480 -2.796 15.020 1.00 55.94 70 LEU A C 1
ATOM 554 O O . LEU A 1 70 ? 8.753 -1.622 14.788 1.00 55.94 70 LEU A O 1
ATOM 558 N N . ALA A 1 71 ? 7.827 -3.171 16.124 1.00 57.25 71 ALA A N 1
ATOM 559 C CA . ALA A 1 71 ? 7.429 -2.212 17.156 1.00 57.25 71 ALA A CA 1
ATOM 560 C C . ALA A 1 71 ? 8.637 -1.454 17.731 1.00 57.25 71 ALA A C 1
ATOM 562 O O . ALA A 1 71 ? 8.542 -0.252 17.964 1.00 57.25 71 ALA A O 1
ATOM 563 N N . LEU A 1 72 ? 9.768 -2.150 17.903 1.00 59.16 72 LEU A N 1
ATOM 564 C CA . LEU A 1 72 ? 11.040 -1.562 18.329 1.00 59.16 72 LEU A CA 1
ATOM 565 C C . LEU A 1 72 ? 11.677 -0.690 17.238 1.00 59.16 72 LEU A C 1
ATOM 567 O O . LEU A 1 72 ? 12.139 0.404 17.540 1.00 59.16 72 LEU A O 1
ATOM 571 N N . VAL A 1 73 ? 11.692 -1.151 15.982 1.00 55.44 73 VAL A N 1
ATOM 572 C CA . VAL A 1 73 ? 12.275 -0.410 14.844 1.00 55.44 73 VAL A CA 1
ATOM 573 C C . VAL A 1 73 ? 11.545 0.911 14.591 1.00 55.44 73 VAL A C 1
ATOM 575 O O . VAL A 1 73 ? 12.191 1.917 14.320 1.00 55.44 73 VAL A O 1
ATOM 578 N N . TYR A 1 74 ? 10.216 0.924 14.705 1.00 47.53 74 TYR A N 1
ATOM 579 C CA . TYR A 1 74 ? 9.376 2.083 14.376 1.00 47.53 74 TYR A CA 1
ATOM 580 C C . TYR A 1 74 ? 8.840 2.835 15.611 1.00 47.53 74 TYR A C 1
ATOM 582 O O . TYR A 1 74 ? 7.905 3.640 15.498 1.00 47.53 74 TYR A O 1
ATOM 590 N N . ASP A 1 75 ? 9.404 2.561 16.791 1.00 54.91 75 ASP A N 1
ATOM 591 C CA . ASP A 1 75 ? 9.079 3.207 18.071 1.00 54.91 75 ASP A CA 1
ATOM 592 C C . ASP A 1 75 ? 7.562 3.304 18.334 1.00 54.91 75 ASP A C 1
ATOM 594 O O . ASP A 1 75 ? 6.985 4.375 18.551 1.00 54.91 75 ASP A O 1
ATOM 598 N N . PHE A 1 76 ? 6.846 2.188 18.174 1.00 46.78 76 PHE A N 1
ATOM 599 C CA . PHE A 1 76 ? 5.400 2.153 18.389 1.00 46.78 76 PHE A CA 1
ATOM 600 C C . PHE A 1 76 ? 5.053 1.917 19.861 1.00 46.78 76 PHE A C 1
ATOM 602 O O . PHE A 1 76 ? 5.421 0.878 20.415 1.00 46.78 76 PHE A O 1
ATOM 609 N N . PRO A 1 77 ? 4.258 2.806 20.488 1.00 45.22 77 PRO A N 1
ATOM 610 C CA . PRO A 1 77 ? 3.708 2.539 21.804 1.00 45.22 77 PRO A CA 1
ATOM 611 C C . PRO A 1 77 ? 2.614 1.475 21.672 1.00 45.22 77 PRO A C 1
ATOM 613 O O . PRO A 1 77 ? 1.504 1.760 21.228 1.00 45.22 77 PRO A O 1
ATOM 616 N N . LEU A 1 78 ? 2.922 0.232 22.045 1.00 48.16 78 LEU A N 1
ATOM 617 C CA . LEU A 1 78 ? 1.905 -0.808 22.189 1.00 48.16 78 LEU A CA 1
ATOM 618 C C . LEU A 1 78 ? 1.083 -0.491 23.451 1.00 48.16 78 LEU A C 1
ATOM 620 O O . LEU A 1 78 ? 1.638 -0.524 24.550 1.00 48.16 78 LEU A O 1
ATOM 624 N N . PRO A 1 79 ? -0.221 -0.179 23.339 1.00 36.56 79 PRO A N 1
ATOM 625 C CA . PRO A 1 79 ? -1.010 0.309 24.473 1.00 36.56 79 PRO A CA 1
ATOM 626 C C . PRO A 1 79 ? -1.258 -0.759 25.549 1.00 36.56 79 PRO A C 1
ATOM 628 O O . PRO A 1 79 ? -1.636 -0.425 26.668 1.00 36.56 79 PRO A O 1
ATOM 631 N N . PHE A 1 80 ? -1.013 -2.036 25.238 1.00 41.28 80 PHE A N 1
ATOM 632 C CA . PHE A 1 80 ? -1.028 -3.141 26.193 1.00 41.28 80 PHE A CA 1
ATOM 633 C C . PHE A 1 80 ? 0.126 -4.101 25.894 1.00 41.28 80 PHE A C 1
ATOM 635 O O . PHE A 1 80 ? 0.462 -4.288 24.720 1.00 41.28 80 PHE A O 1
ATOM 642 N N . PRO A 1 81 ? 0.702 -4.776 26.905 1.00 49.91 81 PRO A N 1
ATOM 643 C CA . PRO A 1 81 ? 1.638 -5.854 26.637 1.00 49.91 81 PRO A CA 1
ATOM 644 C C . PRO A 1 81 ? 0.924 -6.937 25.811 1.00 49.91 81 PRO A C 1
ATOM 646 O O . PRO A 1 81 ? -0.171 -7.384 26.157 1.00 49.91 81 PRO A O 1
ATOM 649 N N . LEU A 1 82 ? 1.549 -7.382 24.715 1.00 48.84 82 LEU A N 1
ATOM 650 C CA . LEU A 1 82 ? 1.030 -8.419 23.801 1.00 48.84 82 LEU A CA 1
ATOM 651 C C . LEU A 1 82 ? 0.826 -9.798 24.477 1.00 48.84 82 LEU A C 1
ATOM 653 O O . LEU A 1 82 ? 0.465 -10.773 23.821 1.00 48.84 82 LEU A O 1
ATOM 657 N N . THR A 1 83 ? 1.063 -9.886 25.786 1.00 43.66 83 THR A N 1
ATOM 658 C CA . THR A 1 83 ? 1.156 -11.101 26.595 1.00 43.66 83 THR A CA 1
ATOM 659 C C . THR A 1 83 ? -0.176 -11.590 27.168 1.00 43.66 83 THR A C 1
ATOM 661 O O . THR A 1 83 ? -0.235 -12.726 27.623 1.00 43.66 83 THR A O 1
ATOM 664 N N . ALA A 1 84 ? -1.256 -10.799 27.141 1.00 41.62 84 ALA A N 1
ATOM 665 C CA . ALA A 1 84 ? -2.466 -11.136 27.906 1.00 41.62 84 ALA A CA 1
ATOM 666 C C . ALA A 1 84 ? -3.386 -12.216 27.291 1.00 41.62 84 ALA A C 1
ATOM 668 O O . ALA A 1 84 ? -4.314 -12.650 27.960 1.00 41.62 84 ALA A O 1
ATOM 669 N N . TYR A 1 85 ? -3.155 -12.684 26.059 1.00 41.06 85 TYR A N 1
ATOM 670 C CA . TYR A 1 85 ? -3.956 -13.764 25.455 1.00 41.06 85 TYR A CA 1
ATOM 671 C C . TYR A 1 85 ? -3.094 -14.638 24.539 1.00 41.06 85 TYR A C 1
ATOM 673 O O . TYR A 1 85 ? -3.054 -14.467 23.316 1.00 41.06 85 TYR A O 1
ATOM 681 N N . SER A 1 86 ? -2.370 -15.561 25.166 1.00 46.09 86 SER A N 1
ATOM 682 C CA . SER A 1 86 ? -1.605 -16.628 24.530 1.00 46.09 86 SER A CA 1
ATOM 683 C C . SER A 1 86 ? -2.524 -17.774 24.085 1.00 46.09 86 SER A C 1
ATOM 685 O O . SER A 1 86 ? -2.818 -18.657 24.885 1.00 46.09 86 SER A O 1
ATOM 687 N N . SER A 1 87 ? -2.954 -17.760 22.816 1.00 38.22 87 SER A N 1
ATOM 688 C CA . SER A 1 87 ? -3.290 -18.966 22.022 1.00 38.22 87 SER A CA 1
ATOM 689 C C . SER A 1 87 ? -3.703 -18.632 20.573 1.00 38.22 87 SER A C 1
ATOM 691 O O . SER A 1 87 ? -4.627 -19.234 20.032 1.00 38.22 87 SER A O 1
ATOM 693 N N . GLY A 1 88 ? -3.065 -17.650 19.928 1.00 40.06 88 GLY A N 1
ATOM 694 C CA . GLY A 1 88 ? -3.336 -17.314 18.524 1.00 40.06 88 GLY A CA 1
ATOM 695 C C . GLY A 1 88 ? -2.131 -16.648 17.856 1.00 40.06 88 GLY A C 1
ATOM 696 O O . GLY A 1 88 ? -1.329 -16.043 18.573 1.00 40.06 88 GLY A O 1
ATOM 697 N N . PRO A 1 89 ? -1.976 -16.776 16.524 1.00 39.06 89 PRO A N 1
ATOM 698 C CA . PRO A 1 89 ? -0.808 -16.271 15.817 1.00 39.06 89 PRO A CA 1
ATOM 699 C C . PRO A 1 89 ? -0.780 -14.733 15.864 1.00 39.06 89 PRO A C 1
ATOM 701 O O . PRO A 1 89 ? -1.766 -14.077 15.553 1.00 39.06 89 PRO A O 1
ATOM 704 N N . ASP A 1 90 ? 0.358 -14.201 16.315 1.00 46.22 90 ASP A N 1
ATOM 705 C CA . ASP A 1 90 ? 1.128 -13.148 15.639 1.00 46.22 90 ASP A CA 1
ATOM 706 C C . ASP A 1 90 ? 0.490 -11.757 15.448 1.00 46.22 90 ASP A C 1
ATOM 708 O O . ASP A 1 90 ? -0.464 -11.564 14.706 1.00 46.22 90 ASP A O 1
ATOM 712 N N . LYS A 1 91 ? 1.027 -10.741 16.147 1.00 51.62 91 LYS A N 1
ATOM 713 C CA . LYS A 1 91 ? 0.276 -9.508 16.459 1.00 51.62 91 LYS A CA 1
ATOM 714 C C . LYS A 1 91 ? 1.065 -8.201 16.255 1.00 51.62 91 LYS A C 1
ATOM 716 O O . LYS A 1 91 ? 1.558 -7.625 17.219 1.00 51.62 91 LYS A O 1
ATOM 721 N N . PHE A 1 92 ? 1.133 -7.715 15.011 1.00 56.12 92 PHE A N 1
ATOM 722 C CA . PHE A 1 92 ? 1.469 -6.322 14.632 1.00 56.12 92 PHE A CA 1
ATOM 723 C C . PHE A 1 92 ? 0.760 -5.967 13.317 1.00 56.12 92 PHE A C 1
ATOM 725 O O . PHE A 1 92 ? 0.643 -6.852 12.486 1.00 56.12 92 PHE A O 1
ATOM 732 N N . GLY A 1 93 ? 0.241 -4.749 13.125 1.00 62.41 93 GLY A N 1
ATOM 733 C CA . GLY A 1 93 ? -0.861 -4.490 12.168 1.00 62.41 93 GLY A CA 1
ATOM 734 C C . GLY A 1 93 ? -2.246 -4.754 12.783 1.00 62.41 93 GLY A C 1
ATOM 735 O O . GLY A 1 93 ? -3.208 -5.100 12.100 1.00 62.41 93 GLY A O 1
ATOM 736 N N . LEU A 1 94 ? -2.314 -4.649 14.112 1.00 73.06 94 LEU A N 1
ATOM 737 C CA . LEU A 1 94 ? -3.518 -4.796 14.909 1.00 73.06 94 LEU A CA 1
ATOM 738 C C . LEU A 1 94 ? -3.822 -3.486 15.616 1.00 73.06 94 LEU A C 1
ATOM 740 O O . LEU A 1 94 ? -3.000 -2.952 16.354 1.00 73.06 94 LEU A O 1
ATOM 744 N N . ILE A 1 95 ? -5.046 -3.029 15.439 1.00 79.75 95 ILE A N 1
ATOM 745 C CA . ILE A 1 95 ? -5.530 -1.752 15.919 1.00 79.75 95 ILE A CA 1
ATOM 746 C C . ILE A 1 95 ? -6.388 -1.995 17.167 1.00 79.75 95 ILE A C 1
ATOM 748 O O . ILE A 1 95 ? -7.268 -2.866 17.143 1.00 79.75 95 ILE A O 1
ATOM 752 N N . PRO A 1 96 ? -6.160 -1.255 18.267 1.00 82.38 96 PRO A N 1
ATOM 753 C CA . PRO A 1 96 ? -6.984 -1.359 19.465 1.00 82.38 96 PRO A CA 1
ATOM 754 C C . PRO A 1 96 ? -8.446 -1.017 19.161 1.00 82.38 96 PRO A C 1
ATOM 756 O O . PRO A 1 96 ? -8.720 0.047 18.613 1.00 82.38 96 PRO A O 1
ATOM 759 N N . PHE A 1 97 ? -9.389 -1.879 19.546 1.00 84.19 97 PHE A N 1
ATOM 760 C CA . PHE A 1 97 ? -10.836 -1.652 19.440 1.00 84.19 97 PHE A CA 1
ATOM 761 C 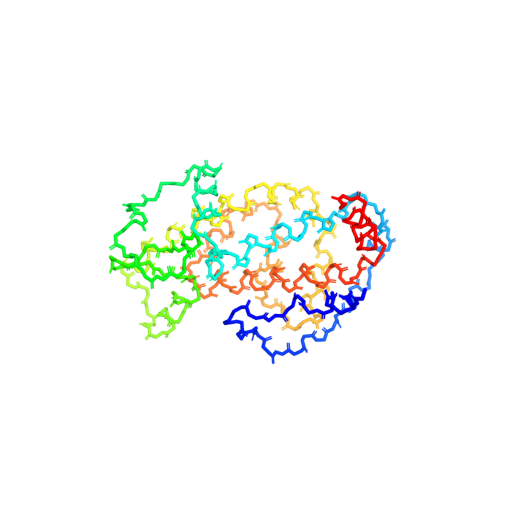C . PHE A 1 97 ? -11.583 -2.352 20.585 1.00 84.19 97 PHE A C 1
ATOM 763 O O . PHE A 1 97 ? -11.506 -3.573 20.731 1.00 84.19 97 PHE A O 1
ATOM 770 N N . LYS A 1 98 ? -12.320 -1.581 21.401 1.00 83.12 98 LYS A N 1
ATOM 771 C CA . LYS A 1 98 ? -13.167 -2.068 22.517 1.00 83.12 98 LYS A CA 1
ATOM 772 C C . LYS A 1 98 ? -12.484 -3.137 23.391 1.00 83.12 98 LYS A C 1
ATOM 774 O O . LYS A 1 98 ? -13.018 -4.226 23.576 1.00 83.12 98 LYS A O 1
ATOM 779 N N . ASN A 1 99 ? -11.294 -2.826 23.913 1.00 77.31 99 ASN A N 1
ATOM 780 C CA . ASN A 1 99 ? -10.462 -3.715 24.750 1.00 77.31 99 ASN A CA 1
ATOM 781 C C . ASN A 1 99 ? -9.950 -4.987 24.053 1.00 77.31 99 ASN A C 1
ATOM 783 O O . ASN A 1 99 ? -9.451 -5.904 24.701 1.00 77.31 99 ASN A O 1
ATOM 787 N N . THR A 1 100 ? -10.056 -5.043 22.729 1.00 79.88 100 THR A N 1
ATOM 788 C CA . THR A 1 100 ? -9.500 -6.105 21.892 1.00 79.88 100 THR A CA 1
ATOM 789 C C . THR A 1 100 ? -8.607 -5.500 20.814 1.00 79.88 100 THR A C 1
ATOM 791 O O . THR A 1 100 ? -8.464 -4.281 20.716 1.00 79.88 100 THR A O 1
ATOM 794 N N . TYR A 1 101 ? -7.995 -6.357 20.009 1.00 77.88 101 TYR A N 1
ATOM 795 C CA . TYR A 1 101 ? -7.190 -5.970 18.862 1.00 77.88 101 TYR A CA 1
ATOM 796 C C . TYR A 1 101 ? -7.845 -6.493 17.591 1.00 77.88 101 TYR A C 1
ATOM 798 O O . TYR A 1 101 ? -8.304 -7.638 17.573 1.00 77.88 101 TYR A O 1
ATOM 806 N N . LYS A 1 102 ? -7.882 -5.659 16.552 1.00 82.75 102 LYS A N 1
ATOM 807 C CA . LYS A 1 102 ? -8.511 -5.971 15.270 1.00 82.75 102 LYS A CA 1
ATOM 808 C C . LYS A 1 102 ? -7.606 -5.608 14.104 1.00 82.75 102 LYS A C 1
ATOM 810 O O . LYS A 1 102 ? -6.927 -4.588 14.137 1.00 82.75 102 LYS A O 1
ATOM 815 N N . THR A 1 103 ? -7.600 -6.436 13.071 1.00 85.44 103 THR A N 1
ATOM 816 C CA . THR A 1 103 ? -6.992 -6.095 11.779 1.00 85.44 103 THR A CA 1
ATOM 817 C C . THR A 1 103 ? -7.796 -4.993 11.089 1.00 85.44 103 THR A C 1
ATOM 819 O O . THR A 1 103 ? -8.968 -4.764 11.409 1.00 85.44 103 THR A O 1
ATOM 822 N N . ILE A 1 104 ? -7.204 -4.330 10.093 1.00 87.06 104 ILE A N 1
ATOM 823 C CA . ILE A 1 104 ? -7.948 -3.373 9.262 1.00 87.06 104 ILE A CA 1
ATOM 824 C C . ILE A 1 104 ? -9.127 -4.061 8.578 1.00 87.06 104 ILE A C 1
ATOM 826 O O . ILE A 1 104 ? -10.206 -3.482 8.534 1.00 87.06 104 ILE A O 1
ATOM 830 N N . GLN A 1 105 ? -8.958 -5.289 8.081 1.00 84.88 105 GLN A N 1
ATOM 831 C CA . GLN A 1 105 ? -10.053 -6.027 7.445 1.00 84.88 105 GLN A CA 1
ATOM 832 C C . GLN A 1 105 ? -11.224 -6.264 8.401 1.00 84.88 105 GLN A C 1
ATOM 834 O O . GLN A 1 105 ? -12.368 -5.994 8.044 1.00 84.88 105 GLN A O 1
ATOM 839 N N . GLU A 1 106 ? -10.958 -6.694 9.635 1.00 87.56 106 GLU A N 1
ATOM 840 C CA . GLU A 1 106 ? -12.020 -6.835 10.634 1.00 87.56 106 GLU A CA 1
ATOM 841 C C . GLU A 1 106 ? -12.702 -5.494 10.927 1.00 87.56 106 GLU A C 1
ATOM 843 O O . GLU A 1 106 ? -13.923 -5.444 11.053 1.00 87.56 106 GLU A O 1
ATOM 848 N N . LEU A 1 107 ? -11.940 -4.399 11.004 1.00 90.12 107 LEU A N 1
ATOM 849 C CA . LEU A 1 107 ? -12.487 -3.060 11.244 1.00 90.12 107 LEU A CA 1
ATOM 850 C C . LEU A 1 107 ? -13.286 -2.524 10.051 1.00 90.12 107 LEU A C 1
ATOM 852 O O . LEU A 1 107 ? -14.266 -1.817 10.261 1.00 90.12 107 LEU A O 1
ATOM 856 N N . ILE A 1 108 ? -12.929 -2.900 8.821 1.00 90.00 108 ILE A N 1
ATOM 857 C CA . ILE A 1 108 ? -13.714 -2.632 7.609 1.00 90.00 108 ILE A CA 1
ATOM 858 C C . ILE A 1 108 ? -15.066 -3.340 7.682 1.00 90.00 108 ILE A C 1
ATOM 860 O O . ILE A 1 108 ? -16.091 -2.724 7.393 1.00 90.00 108 ILE A O 1
ATOM 864 N N . GLU A 1 109 ? -15.087 -4.617 8.061 1.00 90.19 109 GLU A N 1
ATOM 865 C CA . GLU A 1 109 ? -16.341 -5.365 8.179 1.00 90.19 109 GLU A CA 1
ATOM 866 C C . GLU A 1 109 ? -17.212 -4.814 9.313 1.00 90.19 109 GLU A C 1
ATOM 868 O O . GLU A 1 109 ? -18.401 -4.567 9.113 1.00 90.19 109 GLU A O 1
ATOM 873 N N . ILE A 1 110 ? -16.614 -4.500 10.467 1.00 89.88 110 ILE A N 1
ATOM 874 C CA . ILE A 1 110 ? -17.309 -3.822 11.569 1.00 89.88 110 ILE A CA 1
ATOM 875 C C . ILE A 1 110 ? -17.897 -2.487 11.086 1.00 89.88 110 ILE A C 1
ATOM 877 O O . ILE A 1 110 ? -19.089 -2.249 11.274 1.00 89.88 110 ILE A O 1
ATOM 881 N N . GLU A 1 111 ? -17.116 -1.651 10.397 1.00 91.19 111 GLU A N 1
ATOM 882 C CA . GLU A 1 111 ? -17.575 -0.366 9.854 1.00 91.19 111 GLU A CA 1
ATOM 883 C C . GLU A 1 111 ? -18.771 -0.524 8.901 1.00 91.19 111 GLU A C 1
ATOM 885 O O . GLU A 1 111 ? -19.751 0.215 9.015 1.00 91.19 111 GLU A O 1
ATOM 890 N N . LYS A 1 112 ? -18.732 -1.516 7.999 1.00 89.12 112 LYS A N 1
ATOM 891 C CA . LYS A 1 112 ? -19.840 -1.814 7.075 1.00 89.12 112 LYS A CA 1
ATOM 892 C C . LYS A 1 112 ? -21.114 -2.229 7.811 1.00 89.12 112 LYS A C 1
ATOM 894 O O . LYS A 1 112 ? -22.200 -1.863 7.373 1.00 89.12 112 LYS A O 1
ATOM 899 N N . THR A 1 113 ? -20.991 -2.984 8.906 1.00 88.00 113 THR A N 1
ATOM 900 C CA . THR A 1 113 ? -22.156 -3.436 9.689 1.00 88.00 113 THR A CA 1
ATOM 901 C C . THR A 1 113 ? -22.760 -2.350 10.579 1.00 88.00 113 THR A C 1
ATOM 903 O O . THR A 1 113 ? -23.971 -2.349 10.784 1.00 88.00 113 THR A O 1
ATOM 906 N N . MET A 1 114 ? -21.950 -1.422 11.099 1.00 81.38 114 MET A N 1
ATOM 907 C CA . MET A 1 114 ? -22.408 -0.394 12.045 1.00 81.38 114 MET A CA 1
ATOM 908 C C . MET A 1 114 ? -22.973 0.861 11.361 1.00 81.38 114 MET A C 1
ATOM 910 O O . MET A 1 114 ? -23.737 1.596 11.983 1.00 81.38 114 MET A O 1
ATOM 914 N N . GLY A 1 115 ? -22.626 1.117 10.094 1.00 68.88 115 GLY A N 1
ATOM 915 C CA . GLY A 1 115 ? -23.105 2.264 9.310 1.00 68.88 115 GLY A CA 1
ATOM 916 C C . GLY A 1 115 ? -22.443 3.598 9.686 1.00 68.88 115 GLY A C 1
ATOM 917 O O . GLY A 1 115 ? -21.860 4.258 8.822 1.00 68.88 115 GLY A O 1
ATOM 918 N N . GLU A 1 116 ? -22.473 3.978 10.967 1.00 74.56 116 GLU A N 1
ATOM 919 C CA . GLU A 1 116 ? -21.763 5.143 11.514 1.00 74.56 116 GLU A CA 1
ATOM 920 C C . GLU A 1 116 ? -20.579 4.740 12.403 1.00 74.56 116 GLU A C 1
ATOM 922 O O . GLU A 1 116 ? -20.631 3.762 13.150 1.00 74.56 116 GLU A O 1
ATOM 927 N N . MET A 1 117 ? -19.494 5.526 12.347 1.00 76.19 117 MET A N 1
ATOM 928 C CA . MET A 1 117 ? -18.338 5.309 13.217 1.00 76.19 117 MET A CA 1
ATOM 929 C C . MET A 1 117 ? -18.657 5.750 14.645 1.00 76.19 117 MET A C 1
ATOM 931 O O . MET A 1 117 ? -18.695 6.952 14.942 1.00 76.19 117 MET A O 1
ATOM 935 N N . ASP A 1 118 ? -18.823 4.776 15.537 1.00 83.62 118 ASP A N 1
ATOM 936 C CA . ASP A 1 118 ? -18.890 5.029 16.972 1.00 83.62 118 ASP A CA 1
ATOM 937 C C . ASP A 1 118 ? -17.557 5.595 17.511 1.00 83.62 118 ASP A C 1
ATOM 939 O O . ASP A 1 118 ? -16.529 5.640 16.824 1.00 83.62 118 ASP A O 1
ATOM 943 N N . ALA A 1 119 ? -17.571 6.087 18.752 1.00 85.38 119 ALA A N 1
ATOM 944 C CA . ALA A 1 119 ? -16.388 6.697 19.361 1.00 85.38 119 ALA A CA 1
ATOM 945 C C . ALA A 1 119 ? -15.192 5.729 19.431 1.00 85.38 119 ALA A C 1
ATOM 947 O O . ALA A 1 119 ? -14.052 6.157 19.256 1.00 85.38 119 ALA A O 1
ATOM 948 N N . ALA A 1 120 ? -15.450 4.432 19.628 1.00 84.69 120 ALA A N 1
ATOM 949 C CA . ALA A 1 120 ? -14.403 3.419 19.675 1.00 84.69 120 ALA A CA 1
ATOM 950 C C . ALA A 1 120 ? -13.754 3.227 18.300 1.00 84.69 120 ALA A C 1
ATOM 952 O O . ALA A 1 120 ? -12.533 3.191 18.210 1.00 84.69 120 ALA A O 1
ATOM 953 N N . LEU A 1 121 ? -14.547 3.178 17.227 1.00 86.94 121 LEU A N 1
ATOM 954 C CA . LEU A 1 121 ? -14.047 3.034 15.863 1.00 86.94 121 LEU A CA 1
ATOM 955 C C . LEU A 1 121 ? -13.278 4.284 15.411 1.00 86.94 121 LEU A C 1
ATOM 957 O O . LEU A 1 121 ? -12.249 4.166 14.750 1.00 86.94 121 LEU A O 1
ATOM 961 N N . LYS A 1 122 ? -13.722 5.484 15.811 1.00 88.50 122 LYS A N 1
ATOM 962 C CA . LYS A 1 122 ? -12.969 6.732 15.584 1.00 88.50 122 LYS A CA 1
ATOM 963 C C . LYS A 1 122 ? -11.614 6.715 16.281 1.00 88.50 122 LYS A C 1
ATOM 965 O O . LYS A 1 122 ? -10.632 7.160 15.693 1.00 88.50 122 LYS A O 1
ATOM 970 N N . GLU A 1 123 ? -11.555 6.204 17.507 1.00 86.62 123 GLU A N 1
ATOM 971 C CA . GLU A 1 123 ? -10.301 6.084 18.249 1.00 86.62 123 GLU A CA 1
ATOM 972 C C . GLU A 1 123 ? -9.363 5.063 17.598 1.00 86.62 123 GLU A C 1
ATOM 974 O O . GLU A 1 123 ? -8.219 5.391 17.293 1.00 86.62 123 GLU A O 1
ATOM 979 N N . SER A 1 124 ? -9.871 3.876 17.251 1.00 87.19 124 SER A N 1
ATOM 980 C CA . SER A 1 124 ? -9.152 2.870 16.457 1.00 87.19 124 SER A CA 1
ATOM 981 C C . SER A 1 124 ? -8.581 3.459 15.167 1.00 87.19 124 SER A C 1
ATOM 983 O O . SER A 1 124 ? -7.445 3.186 14.785 1.00 87.19 124 SER A O 1
ATOM 985 N N . PHE A 1 125 ? -9.348 4.308 14.488 1.00 88.94 125 PHE A N 1
ATOM 986 C CA . PHE A 1 125 ? -8.925 4.903 13.230 1.00 88.94 125 PHE A CA 1
ATOM 987 C C . PHE A 1 125 ? -7.760 5.891 13.389 1.00 88.94 125 PHE A C 1
ATOM 989 O O . PHE A 1 125 ? -6.951 6.032 12.472 1.00 88.94 125 PHE A O 1
ATOM 996 N N . LYS A 1 126 ? -7.607 6.537 14.552 1.00 87.19 126 LYS A N 1
ATOM 997 C CA . LYS A 1 126 ? -6.414 7.352 14.838 1.00 87.19 126 LYS A CA 1
ATOM 998 C C . LYS A 1 126 ? -5.152 6.493 14.863 1.00 87.19 126 LYS A C 1
ATOM 1000 O O . LYS A 1 126 ? -4.151 6.898 14.279 1.00 87.19 126 LYS A O 1
ATOM 1005 N N . TYR A 1 127 ? -5.218 5.304 15.464 1.00 83.50 127 TYR A N 1
ATOM 1006 C CA . TYR A 1 127 ? -4.097 4.361 15.462 1.00 83.50 127 TYR A CA 1
ATOM 1007 C C . TYR A 1 127 ? -3.748 3.907 14.044 1.00 83.50 127 TYR A C 1
ATOM 1009 O O . TYR A 1 127 ? -2.578 3.940 13.687 1.00 83.50 127 TYR A O 1
ATOM 1017 N N . LEU A 1 128 ? -4.743 3.621 13.190 1.00 85.31 128 LEU A N 1
ATOM 1018 C CA . LEU A 1 128 ? -4.483 3.331 11.774 1.00 85.31 128 LEU A CA 1
ATOM 1019 C C . LEU A 1 128 ? -3.691 4.447 11.089 1.00 85.31 128 LEU A C 1
ATOM 1021 O O . LEU A 1 128 ? -2.767 4.168 10.334 1.00 85.31 128 LEU A O 1
ATOM 1025 N N . LYS A 1 129 ? -4.062 5.713 11.308 1.00 83.25 129 LYS A N 1
ATOM 1026 C CA . LYS A 1 129 ? -3.349 6.833 10.679 1.00 83.25 129 LYS A CA 1
ATOM 1027 C C . LYS A 1 129 ? -1.895 6.889 11.122 1.00 83.25 129 LYS A C 1
ATOM 1029 O O . LYS A 1 129 ? -1.030 7.069 10.277 1.00 83.25 129 LYS A O 1
ATOM 1034 N N . ILE A 1 130 ? -1.636 6.699 12.414 1.00 79.19 130 ILE A N 1
ATOM 1035 C CA . ILE A 1 130 ? -0.273 6.660 12.955 1.00 79.19 130 ILE A CA 1
ATOM 1036 C C . ILE A 1 130 ? 0.500 5.494 12.329 1.00 79.19 130 ILE A C 1
ATOM 1038 O O . ILE A 1 130 ? 1.608 5.694 11.837 1.00 79.19 130 ILE A O 1
ATOM 1042 N N . ASP A 1 131 ? -0.098 4.303 12.287 1.00 77.19 131 ASP A N 1
ATOM 1043 C CA . ASP A 1 131 ? 0.524 3.104 11.726 1.00 77.19 131 ASP A CA 1
ATOM 1044 C C . ASP A 1 131 ? 0.841 3.270 10.237 1.00 77.19 131 ASP A C 1
ATOM 1046 O O . ASP A 1 131 ? 1.960 2.996 9.798 1.00 77.19 131 ASP A O 1
ATOM 1050 N N . PHE A 1 132 ? -0.129 3.771 9.469 1.00 77.12 132 PHE A N 1
ATOM 1051 C CA . PHE A 1 132 ? 0.034 4.063 8.052 1.00 77.12 132 PHE A CA 1
ATOM 1052 C C . PHE A 1 132 ? 1.124 5.110 7.837 1.00 77.12 132 PHE A C 1
ATOM 1054 O O . PHE A 1 132 ? 2.013 4.874 7.028 1.00 77.12 132 PHE A O 1
ATOM 1061 N N . GLU A 1 133 ? 1.110 6.230 8.569 1.00 74.25 133 GLU A N 1
ATOM 1062 C CA . GLU A 1 133 ? 2.129 7.277 8.445 1.00 74.25 133 GLU A CA 1
ATOM 1063 C C . GLU A 1 133 ? 3.533 6.742 8.732 1.00 74.25 133 GLU A C 1
ATOM 1065 O O . GLU A 1 133 ? 4.429 6.981 7.931 1.00 74.25 133 GLU A O 1
ATOM 1070 N N . LYS A 1 134 ? 3.739 5.969 9.805 1.00 72.06 134 LYS A N 1
ATOM 1071 C CA . LYS A 1 134 ? 5.073 5.438 10.128 1.00 72.06 134 LYS A CA 1
ATOM 1072 C C . LYS A 1 134 ? 5.565 4.394 9.125 1.00 72.06 134 LYS A C 1
ATOM 1074 O O . LYS A 1 134 ? 6.722 4.446 8.727 1.00 72.06 134 LYS A O 1
ATOM 1079 N N . LEU A 1 135 ? 4.701 3.471 8.693 1.00 67.25 135 LEU A N 1
ATOM 1080 C CA . LEU A 1 135 ? 5.071 2.431 7.720 1.00 67.25 135 LEU A CA 1
ATOM 1081 C C . LEU A 1 135 ? 5.241 2.976 6.300 1.00 67.25 135 LEU A C 1
ATOM 1083 O O . LEU A 1 135 ? 5.871 2.328 5.463 1.00 67.25 135 LEU A O 1
ATOM 1087 N N . SER A 1 136 ? 4.650 4.137 6.018 1.00 65.50 136 SER A N 1
ATOM 1088 C CA . SER A 1 136 ? 4.735 4.781 4.714 1.00 65.50 136 SER A CA 1
ATOM 1089 C C . SER A 1 136 ? 5.748 5.918 4.658 1.00 65.50 136 SER A C 1
ATOM 1091 O O . SER A 1 136 ? 6.085 6.290 3.549 1.00 65.50 136 SER A O 1
ATOM 1093 N N . ILE A 1 137 ? 6.283 6.436 5.773 1.00 62.03 137 ILE A N 1
ATOM 1094 C CA . ILE A 1 137 ? 7.118 7.654 5.771 1.00 62.03 137 ILE A CA 1
ATOM 1095 C C . ILE A 1 137 ? 8.361 7.525 4.880 1.00 62.03 137 ILE A C 1
ATOM 1097 O O . ILE A 1 137 ? 8.553 8.344 3.986 1.00 62.03 137 ILE A O 1
ATOM 1101 N N . GLU A 1 138 ? 9.133 6.446 5.035 1.00 58.41 138 GLU A N 1
ATOM 1102 C CA . GLU A 1 138 ? 10.350 6.211 4.242 1.00 58.41 138 GLU A CA 1
ATOM 1103 C C . GLU A 1 138 ? 10.010 5.996 2.761 1.00 58.41 138 GLU A C 1
ATOM 1105 O O . GLU A 1 138 ? 10.716 6.450 1.866 1.00 58.41 138 GLU A O 1
ATOM 1110 N N . TYR A 1 139 ? 8.874 5.348 2.491 1.00 64.31 139 TYR A N 1
ATOM 1111 C CA . TYR A 1 139 ? 8.444 5.060 1.128 1.00 64.31 139 TYR A CA 1
ATOM 1112 C C . TYR A 1 139 ? 7.787 6.261 0.445 1.00 64.31 139 TYR A C 1
ATOM 1114 O O . TYR A 1 139 ? 7.934 6.429 -0.758 1.00 64.31 139 TYR A O 1
ATOM 1122 N N . LEU A 1 140 ? 7.072 7.109 1.184 1.00 60.94 140 LEU A N 1
ATOM 1123 C CA . LEU A 1 140 ? 6.433 8.317 0.672 1.00 60.94 140 LEU A CA 1
ATOM 1124 C C . LEU A 1 140 ? 7.478 9.338 0.247 1.00 60.94 140 LEU A C 1
ATOM 1126 O O . LEU A 1 140 ? 7.294 9.960 -0.790 1.00 60.94 140 LEU A O 1
ATOM 1130 N N . GLU A 1 141 ? 8.579 9.478 0.984 1.00 64.62 141 GLU A N 1
ATOM 1131 C CA . GLU A 1 141 ? 9.674 10.371 0.594 1.00 64.62 141 GLU A CA 1
ATOM 1132 C C . GLU A 1 141 ? 10.336 9.927 -0.718 1.00 64.62 141 GLU A C 1
ATOM 1134 O O . GLU A 1 141 ? 10.602 10.750 -1.599 1.00 64.62 141 GLU A O 1
ATOM 1139 N N . ASP A 1 142 ? 10.555 8.625 -0.893 1.00 64.69 142 ASP A N 1
ATOM 1140 C CA . ASP A 1 142 ? 11.129 8.081 -2.125 1.00 64.69 142 ASP A CA 1
ATOM 1141 C C . ASP A 1 142 ? 10.122 8.066 -3.284 1.00 64.69 142 ASP A C 1
ATOM 1143 O O . ASP A 1 142 ? 10.465 8.417 -4.419 1.00 64.69 142 ASP A O 1
ATOM 1147 N N . LEU A 1 143 ? 8.850 7.772 -3.005 1.00 63.47 143 LEU A N 1
ATOM 1148 C CA . LEU A 1 143 ? 7.760 7.928 -3.964 1.00 63.47 143 LEU A CA 1
ATOM 1149 C C . LEU A 1 143 ? 7.582 9.380 -4.388 1.00 63.47 143 LEU A C 1
ATOM 1151 O O . LEU A 1 143 ? 7.284 9.608 -5.552 1.00 63.47 143 LEU A O 1
ATOM 1155 N N . GLN A 1 144 ? 7.752 10.353 -3.492 1.00 66.06 144 GLN A N 1
ATOM 1156 C CA . GLN A 1 144 ? 7.589 11.769 -3.811 1.00 66.06 144 GLN A CA 1
ATOM 1157 C C . GLN A 1 144 ? 8.661 12.223 -4.806 1.00 66.06 144 GLN A C 1
ATOM 1159 O O . GLN A 1 144 ? 8.341 12.887 -5.793 1.00 66.06 144 GLN A O 1
ATOM 1164 N N . LYS A 1 145 ? 9.911 11.771 -4.630 1.00 70.06 145 LYS A N 1
ATOM 1165 C CA . LYS A 1 145 ? 10.998 11.986 -5.606 1.00 70.06 145 LYS A CA 1
ATOM 1166 C C . LYS A 1 145 ? 10.689 11.330 -6.958 1.00 70.06 145 LYS A C 1
ATOM 1168 O O . LYS A 1 145 ? 11.015 11.886 -8.003 1.00 70.06 145 LYS A O 1
ATOM 1173 N N . GLY A 1 146 ? 10.036 10.166 -6.943 1.00 73.12 146 GLY A N 1
ATOM 1174 C CA . GLY A 1 146 ? 9.603 9.439 -8.139 1.00 73.12 146 GLY A CA 1
ATOM 1175 C C . GLY A 1 146 ? 8.226 9.837 -8.680 1.00 73.12 146 GLY A C 1
ATOM 1176 O O . GLY A 1 146 ? 7.817 9.322 -9.722 1.00 73.12 146 GLY A O 1
ATOM 1177 N N . LYS A 1 147 ? 7.490 10.736 -8.015 1.00 78.44 147 LYS A N 1
ATOM 1178 C CA . LYS A 1 147 ? 6.043 10.902 -8.219 1.00 78.44 147 LYS A CA 1
ATOM 1179 C C . LYS A 1 147 ? 5.714 11.288 -9.648 1.00 78.44 147 LYS A C 1
ATOM 1181 O O . LYS A 1 147 ? 4.826 10.693 -10.247 1.00 78.44 147 LYS A O 1
ATOM 1186 N N . GLN A 1 148 ? 6.481 12.208 -10.225 1.00 80.38 148 GLN A N 1
ATOM 1187 C CA . GLN A 1 148 ? 6.290 12.653 -11.607 1.00 80.38 148 GLN A CA 1
ATOM 1188 C C . GLN A 1 148 ? 6.424 11.511 -12.625 1.00 80.38 148 GLN A C 1
ATOM 1190 O O . GLN A 1 148 ? 5.705 11.489 -13.622 1.00 80.38 148 GLN A O 1
ATOM 1195 N N . LEU A 1 149 ? 7.296 10.531 -12.362 1.00 80.62 149 LEU A N 1
ATOM 1196 C CA . LEU A 1 149 ? 7.434 9.333 -13.197 1.00 80.62 149 LEU A CA 1
ATOM 1197 C C . LEU A 1 149 ? 6.263 8.365 -12.987 1.00 80.62 149 LEU A C 1
ATOM 1199 O O . LEU A 1 149 ? 5.825 7.707 -13.930 1.00 80.62 149 LEU A O 1
ATOM 1203 N N . MET A 1 150 ? 5.741 8.301 -11.761 1.00 83.94 150 MET A N 1
ATOM 1204 C CA . MET A 1 150 ? 4.660 7.396 -11.368 1.00 83.94 150 MET A CA 1
ATOM 1205 C C . MET A 1 150 ? 3.272 7.895 -11.780 1.00 83.94 150 MET A C 1
ATOM 1207 O O . MET A 1 150 ? 2.422 7.083 -12.126 1.00 83.94 150 MET A O 1
ATOM 1211 N N . MET A 1 151 ? 3.035 9.206 -11.812 1.00 88.56 151 MET A N 1
ATOM 1212 C CA . MET A 1 151 ? 1.760 9.829 -12.197 1.00 88.56 151 MET A CA 1
ATOM 1213 C C . MET A 1 151 ? 1.160 9.293 -13.508 1.00 88.56 151 MET A C 1
ATOM 1215 O O . MET A 1 151 ? 0.017 8.825 -13.487 1.00 88.56 151 MET A O 1
ATOM 1219 N N . PRO A 1 152 ? 1.876 9.304 -14.652 1.00 89.12 152 PRO A N 1
ATOM 1220 C CA . PRO A 1 152 ? 1.327 8.774 -15.898 1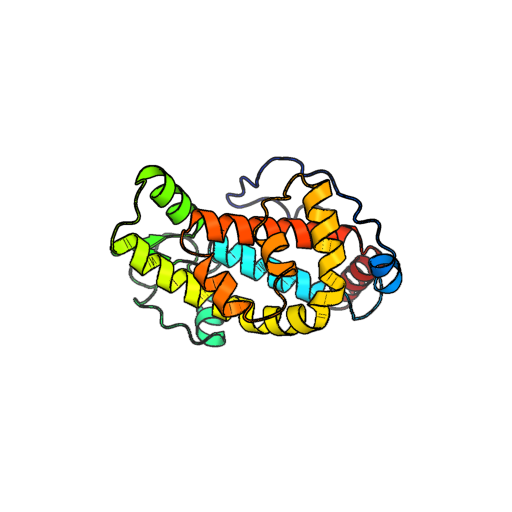.00 89.12 152 PRO A CA 1
ATOM 1221 C C . PRO A 1 152 ? 1.060 7.265 -15.821 1.00 89.12 152 PRO A C 1
ATOM 1223 O O . PRO A 1 152 ? 0.116 6.782 -16.446 1.00 89.12 152 PRO A O 1
ATOM 1226 N N . LEU A 1 153 ? 1.844 6.522 -15.032 1.00 90.44 153 LEU A N 1
ATOM 1227 C CA . LEU A 1 153 ? 1.644 5.087 -14.822 1.00 90.44 153 LEU A CA 1
ATOM 1228 C C . LEU A 1 153 ? 0.393 4.813 -13.989 1.00 90.44 153 LEU A C 1
ATOM 1230 O O . LEU A 1 153 ? -0.395 3.954 -14.368 1.00 90.44 153 LEU A O 1
ATOM 1234 N N . ILE A 1 154 ? 0.181 5.568 -12.909 1.00 91.31 154 ILE A N 1
ATOM 1235 C CA . ILE A 1 154 ? -1.008 5.479 -12.052 1.00 91.31 154 ILE A CA 1
ATOM 1236 C C . ILE A 1 154 ? -2.262 5.846 -12.849 1.00 91.31 154 ILE A C 1
ATOM 1238 O O . ILE A 1 154 ? -3.268 5.148 -12.753 1.00 91.31 154 ILE A O 1
ATOM 1242 N N . LYS A 1 155 ? -2.200 6.892 -13.684 1.00 92.94 155 LYS A N 1
ATOM 1243 C CA . LYS A 1 155 ? -3.308 7.276 -14.571 1.00 92.94 155 LYS A CA 1
ATOM 1244 C C . LYS A 1 155 ? -3.639 6.194 -15.595 1.00 92.94 155 LYS A C 1
ATOM 1246 O O . LYS A 1 155 ? -4.807 5.904 -15.824 1.00 92.94 155 LYS A O 1
ATOM 1251 N N . ASN A 1 156 ? -2.634 5.597 -16.231 1.00 92.31 156 ASN A N 1
ATOM 1252 C CA . ASN A 1 156 ? -2.880 4.516 -17.184 1.00 92.31 156 ASN A CA 1
ATOM 1253 C C . ASN A 1 156 ? -3.423 3.265 -16.473 1.00 92.31 156 ASN A C 1
ATOM 1255 O O . ASN A 1 156 ? -4.381 2.642 -16.923 1.00 92.31 156 ASN A O 1
ATOM 1259 N N . TRP A 1 157 ? -2.844 2.934 -15.318 1.00 93.00 157 TRP A N 1
ATOM 1260 C CA . TRP A 1 157 ? -3.281 1.831 -14.472 1.00 93.00 157 TRP A CA 1
ATOM 1261 C C . TRP A 1 157 ? -4.744 1.978 -14.042 1.00 93.00 157 TRP A C 1
ATOM 1263 O O . TRP A 1 157 ? -5.503 1.015 -14.155 1.00 93.00 157 TRP A O 1
ATOM 1273 N N . SER A 1 158 ? -5.157 3.171 -13.600 1.00 93.94 158 SER A N 1
ATOM 1274 C CA . SER A 1 158 ? -6.525 3.412 -13.139 1.00 93.94 158 SER A CA 1
ATOM 1275 C C . SER A 1 158 ? -7.539 3.194 -14.259 1.00 93.94 158 SER A C 1
ATOM 1277 O O . SER A 1 158 ? -8.552 2.537 -14.034 1.00 93.94 158 SER A O 1
ATOM 1279 N N . ILE A 1 159 ? -7.239 3.638 -15.480 1.00 92.88 159 ILE A N 1
ATOM 1280 C CA . ILE A 1 159 ? -8.082 3.395 -16.659 1.00 92.88 159 ILE A CA 1
ATOM 1281 C C . ILE A 1 159 ? -8.148 1.892 -16.964 1.00 92.88 159 ILE A C 1
ATOM 1283 O O . ILE A 1 159 ? -9.230 1.315 -17.034 1.00 92.88 159 ILE A O 1
ATOM 1287 N N . LEU A 1 160 ? -6.997 1.221 -17.075 1.00 91.38 160 LEU A N 1
ATOM 1288 C CA . LEU A 1 160 ? -6.926 -0.199 -17.451 1.00 91.38 160 LEU A CA 1
ATOM 1289 C C . LEU A 1 160 ? -7.566 -1.138 -16.416 1.00 91.38 160 LEU A C 1
ATOM 1291 O O . LEU A 1 160 ? -8.028 -2.227 -16.761 1.00 91.38 160 LEU A O 1
ATOM 1295 N N . ARG A 1 161 ? -7.606 -0.730 -15.145 1.00 88.88 161 ARG A N 1
ATOM 1296 C CA . ARG A 1 161 ? -8.267 -1.466 -14.059 1.00 88.88 161 ARG A CA 1
ATOM 1297 C C . ARG A 1 161 ? -9.728 -1.066 -13.840 1.00 88.88 161 ARG A C 1
ATOM 1299 O O . ARG A 1 161 ? -10.370 -1.692 -12.998 1.00 88.88 161 ARG A O 1
ATOM 1306 N N . ASN A 1 162 ? -10.265 -0.091 -14.581 1.00 90.94 162 ASN A N 1
ATOM 1307 C CA . ASN A 1 162 ? -11.573 0.531 -14.327 1.00 90.94 162 ASN A CA 1
ATOM 1308 C C . ASN A 1 162 ? -11.690 1.058 -12.881 1.00 90.94 162 ASN A C 1
ATOM 1310 O O . ASN A 1 162 ? -12.639 0.759 -12.156 1.00 90.94 162 ASN A O 1
ATOM 1314 N N . ARG A 1 163 ? -10.665 1.791 -12.448 1.00 91.00 163 ARG A N 1
ATOM 1315 C CA . ARG A 1 163 ? -10.468 2.368 -11.109 1.00 91.00 163 ARG A CA 1
ATOM 1316 C C . ARG A 1 163 ? -10.223 3.873 -11.196 1.00 91.00 163 ARG A C 1
ATOM 1318 O O . ARG A 1 163 ? -9.363 4.414 -10.507 1.00 91.00 163 ARG A O 1
ATOM 1325 N N . GLU A 1 164 ? -10.952 4.565 -12.066 1.00 92.31 164 GLU A N 1
ATOM 1326 C CA . GLU A 1 164 ? -10.878 6.030 -12.183 1.00 92.31 164 GLU A CA 1
ATOM 1327 C C . GLU A 1 164 ? -11.306 6.747 -10.888 1.00 92.31 164 GLU A C 1
ATOM 1329 O O . GLU A 1 164 ? -10.914 7.884 -10.652 1.00 92.31 164 GLU A O 1
ATOM 1334 N N . ASP A 1 165 ? -12.042 6.056 -10.012 1.00 91.06 165 ASP A N 1
ATOM 1335 C CA . ASP A 1 165 ? -12.418 6.496 -8.665 1.00 91.06 165 ASP A CA 1
ATOM 1336 C C . ASP A 1 165 ? -11.334 6.235 -7.599 1.00 91.06 165 ASP A C 1
ATOM 1338 O O . ASP A 1 165 ? -11.568 6.458 -6.407 1.00 91.06 165 ASP A O 1
ATOM 1342 N N . SER A 1 166 ? -10.163 5.728 -7.998 1.00 90.69 166 SER A N 1
ATOM 1343 C CA . SER A 1 166 ? -9.106 5.344 -7.067 1.00 90.69 166 SER A CA 1
ATOM 1344 C C . SER A 1 166 ? -8.531 6.543 -6.318 1.00 90.69 166 SER A C 1
ATOM 1346 O O . SER A 1 166 ? -8.113 7.544 -6.902 1.00 90.69 166 SER A O 1
ATOM 1348 N N . ILE A 1 167 ? -8.386 6.378 -5.004 1.00 90.31 167 ILE A N 1
ATOM 1349 C CA . ILE A 1 167 ? -7.694 7.338 -4.134 1.00 90.31 167 ILE A CA 1
ATOM 1350 C C . ILE A 1 167 ? -6.215 7.445 -4.528 1.00 90.31 167 ILE A C 1
ATOM 1352 O O . ILE A 1 167 ? -5.607 8.497 -4.362 1.00 90.31 167 ILE A O 1
ATOM 1356 N N . LEU A 1 168 ? -5.632 6.378 -5.087 1.00 89.25 168 LEU A N 1
ATOM 1357 C CA . LEU A 1 168 ? -4.264 6.399 -5.600 1.00 89.25 168 LEU A CA 1
ATOM 1358 C C . LEU A 1 168 ? -4.131 7.352 -6.796 1.00 89.25 168 LEU A C 1
ATOM 1360 O O . LEU A 1 168 ? -3.147 8.088 -6.895 1.00 89.25 168 LEU A O 1
ATOM 1364 N N . LEU A 1 169 ? -5.136 7.374 -7.680 1.00 91.25 169 LEU A N 1
ATOM 1365 C CA . LEU A 1 169 ? -5.194 8.324 -8.789 1.00 91.25 169 LEU A CA 1
ATOM 1366 C C . LEU A 1 169 ? -5.355 9.753 -8.274 1.00 91.25 169 LEU A C 1
ATOM 1368 O O . LEU A 1 169 ? -4.592 10.624 -8.692 1.00 91.25 169 LEU A O 1
ATOM 1372 N N . GLU A 1 170 ? -6.291 9.971 -7.348 1.00 89.19 170 GLU A N 1
ATOM 1373 C CA . GLU A 1 170 ? -6.501 11.264 -6.686 1.00 89.19 170 GLU A CA 1
ATOM 1374 C C . GLU A 1 170 ? -5.183 11.768 -6.079 1.00 89.19 170 GLU A C 1
ATOM 1376 O O . GLU A 1 170 ? -4.732 12.863 -6.406 1.00 89.19 170 GLU A O 1
ATOM 1381 N N . TRP A 1 171 ? -4.493 10.928 -5.300 1.00 86.88 171 TRP A N 1
ATOM 1382 C CA . TRP A 1 171 ? -3.198 11.252 -4.701 1.00 86.88 171 TRP A CA 1
ATOM 1383 C C . TRP A 1 171 ? -2.141 11.651 -5.730 1.00 86.88 171 TRP A C 1
ATOM 1385 O O . TRP A 1 171 ? -1.414 12.632 -5.532 1.00 86.88 171 TRP A O 1
ATOM 1395 N N . SER A 1 172 ? -2.064 10.914 -6.841 1.00 86.81 172 SER A N 1
ATOM 1396 C CA . SER A 1 172 ? -1.076 11.183 -7.884 1.00 86.81 172 SER A CA 1
ATOM 1397 C C . SER A 1 172 ? -1.223 12.588 -8.477 1.00 86.81 172 SER A C 1
ATOM 1399 O O . SER A 1 172 ? -0.231 13.169 -8.899 1.00 86.81 172 SER A O 1
ATOM 1401 N N . GLN A 1 173 ? -2.425 13.165 -8.452 1.00 88.38 173 GLN A N 1
ATOM 1402 C CA . GLN A 1 173 ? -2.732 14.472 -9.037 1.00 88.38 173 GLN A CA 1
ATOM 1403 C C . GLN A 1 173 ? -2.535 15.645 -8.065 1.00 88.38 173 GLN A C 1
ATOM 1405 O O . GLN A 1 173 ? -2.629 16.799 -8.476 1.00 88.38 173 GLN A O 1
ATOM 1410 N N . ILE A 1 174 ? -2.267 15.381 -6.784 1.00 85.62 174 ILE A N 1
ATOM 1411 C CA . ILE A 1 174 ? -2.066 16.436 -5.785 1.00 85.62 174 ILE A CA 1
ATOM 1412 C C . ILE A 1 174 ? -0.658 17.016 -5.931 1.00 85.62 174 ILE A C 1
ATOM 1414 O O . ILE A 1 174 ? 0.324 16.315 -5.701 1.00 85.62 174 ILE A O 1
ATOM 1418 N N . GLU A 1 175 ? -0.552 18.298 -6.268 1.00 79.81 175 GLU A N 1
ATOM 1419 C CA . GLU A 1 175 ? 0.744 18.979 -6.404 1.00 79.81 175 GLU A CA 1
ATOM 1420 C C . GLU A 1 175 ? 1.281 19.517 -5.070 1.00 79.81 175 GLU A C 1
ATOM 1422 O O . GLU A 1 175 ? 2.487 19.526 -4.844 1.00 79.81 175 GLU A O 1
ATOM 1427 N N . ASN A 1 176 ? 0.390 19.952 -4.171 1.00 79.25 176 ASN A N 1
ATOM 1428 C CA . ASN A 1 176 ? 0.736 2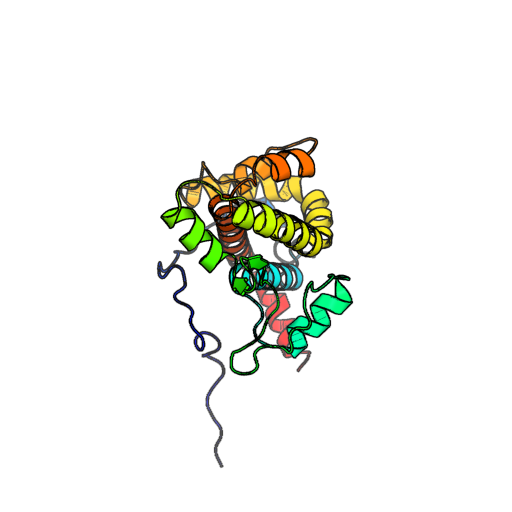0.583 -2.896 1.00 79.25 176 ASN A CA 1
ATOM 1429 C C . ASN A 1 176 ? -0.092 19.990 -1.751 1.00 79.25 176 ASN A C 1
ATOM 1431 O O . ASN A 1 176 ? -1.245 19.611 -1.944 1.00 79.25 176 ASN A O 1
ATOM 1435 N N . ASN A 1 177 ? 0.466 19.964 -0.537 1.00 80.44 177 ASN A N 1
ATOM 1436 C CA . ASN A 1 177 ? -0.221 19.492 0.675 1.00 80.44 177 ASN A CA 1
ATOM 1437 C C . ASN A 1 177 ? -0.741 18.044 0.567 1.00 80.44 177 ASN A C 1
ATOM 1439 O O . ASN A 1 177 ? -1.835 17.727 1.040 1.00 80.44 177 ASN A O 1
ATOM 1443 N N . GLU A 1 178 ? 0.044 17.152 -0.046 1.00 78.31 178 GLU A N 1
ATOM 1444 C CA . GLU A 1 178 ? -0.320 15.742 -0.253 1.00 78.31 178 GLU A CA 1
ATOM 1445 C C . GLU A 1 178 ? -0.719 15.045 1.044 1.00 78.31 178 GLU A C 1
ATOM 1447 O O . GLU A 1 178 ? -1.788 14.442 1.116 1.00 78.31 178 GLU A O 1
ATOM 1452 N N . LYS A 1 179 ? 0.116 15.184 2.084 1.00 77.00 179 LYS A N 1
ATOM 1453 C CA . LYS A 1 179 ? -0.128 14.590 3.401 1.00 77.00 179 LYS A CA 1
ATOM 1454 C C . LYS A 1 179 ? -1.451 15.074 3.986 1.00 77.00 179 LYS A C 1
ATOM 1456 O O . LYS A 1 179 ? -2.263 14.267 4.418 1.00 77.00 179 LYS A O 1
ATOM 1461 N N . GLU A 1 180 ? -1.689 16.384 3.984 1.00 80.38 180 GLU A N 1
ATOM 1462 C CA . GLU A 1 180 ? -2.914 16.956 4.547 1.00 80.38 180 GLU A CA 1
ATOM 1463 C C . GLU A 1 180 ? -4.156 16.499 3.771 1.00 80.38 180 GLU A C 1
ATOM 1465 O O . GLU A 1 180 ? -5.156 16.100 4.370 1.00 80.38 180 GLU A O 1
ATOM 1470 N N . THR A 1 181 ? -4.080 16.515 2.441 1.00 82.75 181 THR A N 1
ATOM 1471 C CA . THR A 1 181 ? -5.183 16.123 1.558 1.00 82.75 181 THR A CA 1
ATOM 1472 C C . THR A 1 181 ? -5.509 14.637 1.711 1.00 82.75 181 THR A C 1
ATOM 1474 O O . THR A 1 181 ? -6.671 14.285 1.925 1.00 82.75 181 THR A O 1
ATOM 1477 N N . LEU A 1 182 ? -4.494 13.766 1.723 1.00 80.69 182 LEU A N 1
ATOM 1478 C CA . LEU A 1 182 ? -4.666 12.342 2.016 1.00 80.69 182 LEU A CA 1
ATOM 1479 C C . LEU A 1 182 ? -5.263 12.126 3.409 1.00 80.69 182 LEU A C 1
ATOM 1481 O O . LEU A 1 182 ? -6.244 11.400 3.548 1.00 80.69 182 LEU A O 1
ATOM 1485 N N . THR A 1 183 ? -4.741 12.791 4.440 1.00 80.62 183 THR A N 1
ATOM 1486 C CA . THR A 1 183 ? -5.235 12.643 5.817 1.00 80.62 183 THR A CA 1
ATOM 1487 C C . THR A 1 183 ? -6.687 13.097 5.972 1.00 80.62 183 THR A C 1
ATOM 1489 O O . THR A 1 183 ? -7.425 12.496 6.762 1.00 80.62 183 THR A O 1
ATOM 1492 N N . LYS A 1 184 ? -7.123 14.115 5.217 1.00 84.62 184 LYS A N 1
ATOM 1493 C CA . LYS A 1 184 ? -8.529 14.551 5.143 1.00 84.62 184 LYS A CA 1
ATOM 1494 C C . LYS A 1 184 ? -9.410 13.571 4.373 1.00 84.62 184 LYS A C 1
ATOM 1496 O O . LYS A 1 184 ? -10.587 13.449 4.697 1.00 84.62 184 LYS A O 1
ATOM 1501 N N . ARG A 1 185 ? -8.865 12.872 3.375 1.00 84.62 185 ARG A N 1
ATOM 1502 C CA . ARG A 1 185 ? -9.600 11.881 2.579 1.00 84.62 185 ARG A CA 1
ATOM 1503 C C . ARG A 1 185 ? -9.792 10.571 3.338 1.00 84.62 185 ARG A C 1
ATOM 1505 O O . ARG A 1 185 ? -10.894 10.020 3.366 1.00 84.62 185 ARG A O 1
ATOM 1512 N N . LEU A 1 186 ? -8.737 10.106 4.000 1.00 86.62 186 LEU A N 1
ATOM 1513 C CA . LEU A 1 186 ? -8.722 8.913 4.837 1.00 86.62 186 LEU A CA 1
ATOM 1514 C C . LEU A 1 186 ? -9.493 9.189 6.131 1.00 86.62 186 LEU A C 1
ATOM 1516 O O . LEU A 1 186 ? -8.923 9.598 7.141 1.00 86.62 186 LEU A O 1
ATOM 1520 N N . THR A 1 187 ? -10.809 8.992 6.093 1.00 86.88 187 THR A N 1
ATOM 1521 C CA . THR A 1 187 ? -11.736 9.222 7.223 1.00 86.88 187 THR A CA 1
ATOM 1522 C C . THR A 1 187 ? -12.382 7.950 7.755 1.00 86.88 187 THR A C 1
ATOM 1524 O O . THR A 1 187 ? -12.964 7.983 8.833 1.00 86.88 187 THR A O 1
ATOM 1527 N N . LYS A 1 188 ? -12.278 6.852 7.003 1.00 89.94 188 LYS A N 1
ATOM 1528 C CA . LYS A 1 188 ? -12.951 5.577 7.250 1.00 89.94 188 LYS A CA 1
ATOM 1529 C C . LYS A 1 188 ? -12.016 4.410 6.960 1.00 89.94 188 LYS A C 1
ATOM 1531 O O . LYS A 1 188 ? -11.174 4.507 6.061 1.00 89.94 188 LYS A O 1
ATOM 1536 N N . PHE A 1 189 ? -12.202 3.293 7.655 1.00 89.81 189 PHE A N 1
ATOM 1537 C CA . PHE A 1 189 ? -11.441 2.062 7.433 1.00 89.81 189 PHE A CA 1
ATOM 1538 C C . PHE A 1 189 ? -11.632 1.524 6.018 1.00 89.81 189 PHE A C 1
ATOM 1540 O O . PHE A 1 189 ? -10.656 1.143 5.376 1.00 89.81 189 PHE A O 1
ATOM 1547 N N . THR A 1 190 ? -12.860 1.556 5.495 1.00 91.06 190 THR A N 1
ATOM 1548 C CA . THR A 1 190 ? -13.170 1.157 4.110 1.00 91.06 190 THR A CA 1
ATOM 1549 C C . THR A 1 190 ? -12.390 1.964 3.077 1.00 91.06 190 THR A C 1
ATOM 1551 O O . THR A 1 190 ? -11.935 1.409 2.079 1.00 91.06 190 THR A O 1
ATOM 1554 N N . VAL A 1 191 ? -12.212 3.265 3.311 1.00 89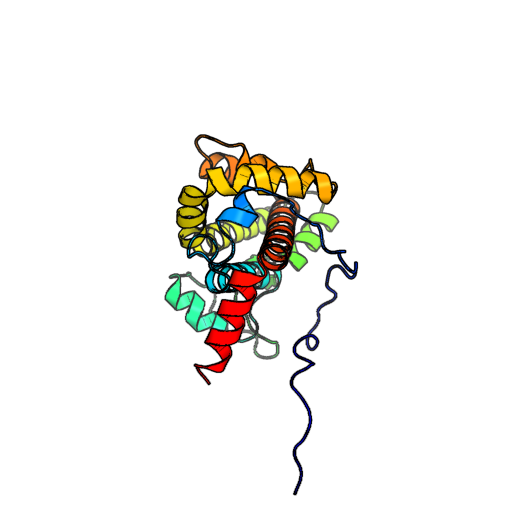.88 191 VAL A N 1
ATOM 1555 C CA . VAL A 1 191 ? -11.477 4.169 2.416 1.00 89.88 191 VAL A CA 1
ATOM 1556 C C . VAL A 1 191 ? -9.979 3.859 2.470 1.00 89.88 191 VAL A C 1
ATOM 1558 O O . VAL A 1 191 ? -9.358 3.681 1.424 1.00 89.88 191 VAL A O 1
ATOM 1561 N N . SER A 1 192 ? -9.410 3.706 3.669 1.00 88.94 192 SER A N 1
ATOM 1562 C CA . SER A 1 192 ? -8.000 3.328 3.834 1.00 88.94 192 SER A CA 1
ATOM 1563 C C . SER A 1 192 ? -7.694 1.940 3.270 1.00 88.94 192 SER A C 1
ATOM 1565 O O . SER A 1 192 ? -6.690 1.768 2.586 1.00 88.94 192 SER A O 1
ATOM 1567 N N . GLY A 1 193 ? -8.573 0.960 3.492 1.00 88.38 193 GLY A N 1
ATOM 1568 C CA . GLY A 1 193 ? -8.435 -0.385 2.935 1.00 88.38 193 GLY A CA 1
ATOM 1569 C C . GLY A 1 193 ? -8.380 -0.379 1.412 1.00 88.38 193 GLY A C 1
ATOM 1570 O O . GLY A 1 193 ? -7.471 -0.968 0.837 1.00 88.38 193 GLY A O 1
ATOM 1571 N N . ARG A 1 194 ? -9.286 0.368 0.763 1.00 89.44 194 ARG A N 1
ATOM 1572 C CA . ARG A 1 194 ? -9.291 0.530 -0.701 1.00 89.44 194 ARG A CA 1
ATOM 1573 C C . ARG A 1 194 ? -8.001 1.149 -1.229 1.00 89.44 194 ARG A C 1
ATOM 1575 O O . ARG A 1 194 ? -7.500 0.686 -2.245 1.00 89.44 194 ARG A O 1
ATOM 1582 N N . LEU A 1 195 ? -7.456 2.163 -0.550 1.00 89.94 195 LEU A N 1
ATOM 1583 C CA . LEU A 1 195 ? -6.171 2.753 -0.939 1.00 89.94 195 LEU A CA 1
ATOM 1584 C C . LEU A 1 195 ? -5.038 1.719 -0.864 1.00 89.94 195 LEU A C 1
ATOM 1586 O O . LEU A 1 195 ? -4.236 1.627 -1.790 1.00 89.94 195 LEU A O 1
ATOM 1590 N N . ILE A 1 196 ? -4.972 0.935 0.217 1.00 86.75 196 ILE A N 1
ATOM 1591 C CA . ILE A 1 196 ? -3.926 -0.083 0.375 1.00 86.75 196 ILE A CA 1
ATOM 1592 C C . ILE A 1 196 ? -4.073 -1.190 -0.681 1.00 86.75 196 ILE A C 1
ATOM 1594 O O . ILE A 1 196 ? -3.076 -1.625 -1.255 1.00 86.75 196 ILE A O 1
ATOM 1598 N N . GLU A 1 197 ? -5.298 -1.624 -0.976 1.00 86.06 197 GLU A N 1
ATOM 1599 C CA . GLU A 1 197 ? -5.573 -2.577 -2.056 1.00 86.06 197 GLU A CA 1
ATOM 1600 C C . GLU A 1 197 ? -5.139 -2.030 -3.422 1.00 86.06 197 GLU A C 1
ATOM 1602 O O . GLU A 1 197 ? -4.421 -2.716 -4.148 1.00 86.06 197 GLU A O 1
ATOM 1607 N N . ASP A 1 198 ? -5.506 -0.789 -3.754 1.00 88.50 198 ASP A N 1
ATOM 1608 C CA . ASP A 1 198 ? -5.107 -0.134 -5.005 1.00 88.50 198 ASP A CA 1
ATOM 1609 C C . ASP A 1 198 ? -3.578 -0.044 -5.130 1.00 88.50 198 ASP A C 1
ATOM 1611 O O . ASP A 1 198 ? -3.028 -0.371 -6.183 1.00 88.50 198 ASP A O 1
ATOM 1615 N N . LEU A 1 199 ? -2.878 0.316 -4.047 1.00 86.88 199 LEU A N 1
ATOM 1616 C CA . LEU A 1 199 ? -1.414 0.323 -3.995 1.00 86.88 199 LEU A CA 1
ATOM 1617 C C . LEU A 1 199 ? -0.830 -1.068 -4.258 1.00 86.88 199 LEU A C 1
ATOM 1619 O O . LEU A 1 199 ? 0.065 -1.209 -5.088 1.00 86.88 199 LEU A O 1
ATOM 1623 N N . LEU A 1 200 ? -1.336 -2.111 -3.598 1.00 84.62 200 LEU A N 1
ATOM 1624 C CA . LEU A 1 200 ? -0.850 -3.481 -3.789 1.00 84.62 200 LEU A CA 1
ATOM 1625 C C . LEU A 1 200 ? -1.044 -3.974 -5.227 1.00 84.62 200 LEU A C 1
ATOM 1627 O O . LEU A 1 200 ? -0.145 -4.603 -5.792 1.00 84.62 200 LEU A O 1
ATOM 1631 N N . LEU A 1 201 ? -2.197 -3.675 -5.827 1.00 84.19 201 LEU A N 1
ATOM 1632 C CA . LEU A 1 201 ? -2.487 -4.022 -7.217 1.00 84.19 201 LEU A CA 1
ATOM 1633 C C . LEU A 1 201 ? -1.574 -3.275 -8.184 1.00 84.19 201 LEU A C 1
ATOM 1635 O O . LEU A 1 201 ? -0.978 -3.893 -9.066 1.00 84.19 201 LEU A O 1
ATOM 1639 N N . PHE A 1 202 ? -1.417 -1.970 -7.985 1.00 86.62 202 PHE A N 1
ATOM 1640 C CA . PHE A 1 202 ? -0.539 -1.144 -8.797 1.00 86.62 202 PHE A CA 1
ATOM 1641 C C . PHE A 1 202 ? 0.923 -1.604 -8.729 1.00 86.62 202 PHE A C 1
ATOM 1643 O O . PHE A 1 202 ? 1.560 -1.763 -9.767 1.00 86.62 202 PHE A O 1
ATOM 1650 N N . LEU A 1 203 ? 1.448 -1.894 -7.535 1.00 84.94 203 LEU A N 1
ATOM 1651 C CA . LEU A 1 203 ? 2.814 -2.402 -7.361 1.00 84.94 203 LEU A CA 1
ATOM 1652 C C . LEU A 1 203 ? 3.003 -3.776 -8.015 1.00 84.94 203 LEU A C 1
ATOM 1654 O O . LEU A 1 203 ? 4.049 -4.038 -8.610 1.00 84.94 203 LEU A O 1
ATOM 1658 N N . SER A 1 204 ? 1.993 -4.648 -7.941 1.00 82.38 204 SER A N 1
ATOM 1659 C CA . SER A 1 204 ? 2.024 -5.943 -8.626 1.00 82.38 204 SER A CA 1
ATOM 1660 C C . SER A 1 204 ? 2.115 -5.773 -10.143 1.00 82.38 204 SER A C 1
ATOM 1662 O O . SER A 1 204 ? 2.978 -6.385 -10.779 1.00 82.38 204 SER A O 1
ATOM 1664 N N . ASP A 1 205 ? 1.277 -4.904 -10.712 1.00 84.06 205 ASP A N 1
ATOM 1665 C CA . ASP A 1 205 ? 1.290 -4.590 -12.141 1.00 84.06 205 ASP A CA 1
ATOM 1666 C C . ASP A 1 205 ? 2.619 -3.944 -12.551 1.00 84.06 205 ASP A C 1
ATOM 1668 O O . ASP A 1 205 ? 3.205 -4.320 -13.566 1.00 84.06 205 ASP A O 1
ATOM 1672 N N . LEU A 1 206 ? 3.160 -3.042 -11.733 1.00 84.38 206 LEU A N 1
ATOM 1673 C CA . LEU A 1 206 ? 4.450 -2.402 -11.974 1.00 84.38 206 LEU A CA 1
ATOM 1674 C C . LEU A 1 206 ? 5.591 -3.424 -12.076 1.00 84.38 206 LEU A C 1
ATOM 1676 O O . LEU A 1 206 ? 6.368 -3.384 -13.027 1.00 84.38 206 LEU A O 1
ATOM 1680 N N . VAL A 1 207 ? 5.675 -4.375 -11.139 1.00 82.69 207 VAL A N 1
ATOM 1681 C CA . VAL A 1 207 ? 6.701 -5.435 -11.157 1.00 82.69 207 VAL A CA 1
ATOM 1682 C C . VAL A 1 207 ? 6.572 -6.314 -12.402 1.00 82.69 207 VAL A C 1
ATOM 1684 O O . VAL A 1 207 ? 7.582 -6.661 -13.017 1.00 82.69 207 VAL A O 1
ATOM 1687 N N . GLN A 1 208 ? 5.346 -6.664 -12.800 1.00 81.38 208 GLN A N 1
ATOM 1688 C CA . GLN A 1 208 ? 5.102 -7.485 -13.992 1.00 81.38 208 GLN A CA 1
ATOM 1689 C C . GLN A 1 208 ? 5.520 -6.779 -15.288 1.00 81.38 208 GLN A C 1
ATOM 1691 O O . GLN A 1 208 ? 5.973 -7.441 -16.222 1.00 81.38 208 GLN A O 1
ATOM 1696 N N . ASN A 1 209 ? 5.424 -5.448 -15.327 1.00 86.69 209 ASN A N 1
ATOM 1697 C CA . ASN A 1 209 ? 5.824 -4.630 -16.471 1.00 86.69 209 ASN A CA 1
ATOM 1698 C C . ASN A 1 209 ? 7.319 -4.241 -16.471 1.00 86.69 209 ASN A C 1
ATOM 1700 O O . ASN A 1 209 ? 7.772 -3.614 -17.426 1.00 86.69 209 ASN A O 1
ATOM 1704 N N . CYS A 1 210 ? 8.100 -4.660 -15.464 1.00 85.62 210 CYS A N 1
ATOM 1705 C CA . CYS A 1 210 ? 9.550 -4.430 -15.361 1.00 85.62 210 CYS A CA 1
ATOM 1706 C C . CYS A 1 210 ? 10.344 -5.757 -15.360 1.00 85.62 210 CYS A C 1
ATOM 1708 O O . CYS A 1 210 ? 10.957 -6.139 -14.350 1.00 85.62 210 CYS A O 1
ATOM 1710 N N . PRO A 1 211 ? 10.319 -6.523 -16.470 1.00 86.50 211 PRO A N 1
ATOM 1711 C CA . PRO A 1 211 ? 10.883 -7.868 -16.521 1.00 86.50 211 PRO A CA 1
ATOM 1712 C C . PRO A 1 211 ? 12.407 -7.913 -16.344 1.00 86.50 211 PRO A C 1
ATOM 1714 O O . PRO A 1 211 ? 12.909 -8.913 -15.816 1.00 86.50 211 PRO A O 1
ATOM 1717 N N . LYS A 1 212 ? 13.164 -6.884 -16.759 1.00 89.06 212 LYS A N 1
ATOM 1718 C CA . LYS A 1 212 ? 14.623 -6.859 -16.558 1.00 89.06 212 LYS A CA 1
ATOM 1719 C C . LYS A 1 212 ? 14.955 -6.637 -15.088 1.00 89.06 212 LYS A C 1
ATOM 1721 O O . LYS A 1 212 ? 15.709 -7.434 -14.532 1.00 89.06 212 LYS A O 1
ATOM 1726 N N . SER A 1 213 ? 14.357 -5.633 -14.442 1.00 83.25 213 SER A N 1
ATOM 1727 C CA . SER A 1 213 ? 14.558 -5.387 -13.007 1.00 83.25 213 SER A CA 1
ATOM 1728 C C . SER A 1 213 ? 14.139 -6.601 -12.171 1.00 83.25 213 SER A C 1
ATOM 1730 O O . SER A 1 213 ? 14.863 -7.007 -11.259 1.00 83.25 213 SER A O 1
ATOM 1732 N N . HIS A 1 214 ? 13.021 -7.251 -12.518 1.00 78.50 214 HIS A N 1
ATOM 1733 C CA . HIS A 1 214 ? 12.573 -8.465 -11.831 1.00 78.50 214 HIS A CA 1
ATOM 1734 C C . HIS A 1 214 ? 13.557 -9.631 -12.013 1.00 78.50 214 HIS A C 1
ATOM 1736 O O . HIS A 1 214 ? 13.864 -10.334 -11.046 1.00 78.50 214 HIS A O 1
ATOM 1742 N N . ARG A 1 215 ? 14.110 -9.822 -13.219 1.00 82.31 215 ARG A N 1
ATOM 1743 C CA . ARG A 1 215 ? 15.146 -10.835 -13.466 1.00 82.31 215 ARG A CA 1
ATOM 1744 C C . ARG A 1 215 ? 16.402 -10.572 -12.635 1.00 82.31 215 ARG A C 1
ATOM 1746 O O . ARG A 1 215 ? 16.849 -11.491 -11.951 1.00 82.31 215 ARG A O 1
ATOM 1753 N N . SER A 1 216 ? 16.916 -9.342 -12.642 1.00 79.88 216 SER A N 1
ATOM 1754 C CA . SER A 1 216 ? 18.103 -8.952 -11.867 1.00 79.88 216 SER A CA 1
ATOM 1755 C C . SER A 1 216 ? 17.924 -9.233 -10.375 1.00 79.88 216 SER A C 1
ATOM 1757 O O . SER A 1 216 ? 18.797 -9.828 -9.745 1.00 79.88 216 SER A O 1
ATOM 1759 N N . TYR A 1 217 ? 16.756 -8.900 -9.819 1.00 79.12 217 TYR A N 1
ATOM 1760 C CA . TYR A 1 217 ? 16.421 -9.212 -8.430 1.00 79.12 217 TYR A CA 1
ATOM 1761 C C . TYR A 1 217 ? 16.409 -10.726 -8.156 1.00 79.12 217 TYR A C 1
ATOM 1763 O O . TYR A 1 217 ? 17.019 -11.206 -7.200 1.00 79.12 217 TYR A O 1
ATOM 1771 N N . ARG A 1 218 ? 15.775 -11.518 -9.032 1.00 75.19 218 ARG A N 1
ATOM 1772 C CA . ARG A 1 218 ? 15.731 -12.987 -8.903 1.00 75.19 218 ARG A CA 1
ATOM 1773 C C . ARG A 1 218 ? 17.116 -13.625 -8.988 1.00 75.19 218 ARG A C 1
ATOM 1775 O O . ARG A 1 218 ? 17.341 -14.659 -8.361 1.00 75.19 218 ARG A O 1
ATOM 1782 N N . GLU A 1 219 ? 18.022 -13.058 -9.775 1.00 80.31 219 GLU A N 1
ATOM 1783 C CA . GLU A 1 219 ? 19.413 -13.502 -9.861 1.00 80.31 219 GLU A CA 1
ATOM 1784 C C . GLU A 1 219 ? 20.213 -13.130 -8.612 1.00 80.31 219 GLU A C 1
ATOM 1786 O O . GLU A 1 219 ? 20.948 -13.977 -8.106 1.00 80.31 219 GLU A O 1
ATOM 1791 N N . ALA A 1 220 ? 20.028 -11.922 -8.073 1.00 74.56 220 ALA A N 1
ATOM 1792 C CA . ALA A 1 220 ? 20.645 -11.504 -6.816 1.00 74.56 220 ALA A CA 1
ATOM 1793 C C . ALA A 1 220 ? 20.269 -12.453 -5.666 1.00 74.56 220 ALA A C 1
ATOM 1795 O O . ALA A 1 220 ? 21.154 -12.987 -5.003 1.00 74.56 220 ALA A O 1
ATOM 1796 N N . LEU A 1 221 ? 18.984 -12.801 -5.527 1.00 71.50 221 LEU A N 1
ATOM 1797 C CA . LEU A 1 221 ? 18.510 -13.754 -4.511 1.00 71.50 221 LEU A CA 1
ATOM 1798 C C . LEU A 1 221 ? 19.147 -15.151 -4.601 1.00 71.50 221 LEU A C 1
ATOM 1800 O O . LEU A 1 221 ? 19.190 -15.871 -3.605 1.00 71.50 221 LEU A O 1
ATOM 1804 N N . LYS A 1 222 ? 19.596 -15.574 -5.788 1.00 77.50 222 LYS A N 1
ATOM 1805 C CA . LYS A 1 222 ? 20.286 -16.862 -5.964 1.00 77.50 222 LYS A CA 1
ATOM 1806 C C . LYS A 1 222 ? 21.752 -16.804 -5.539 1.00 77.50 222 LYS A C 1
ATOM 1808 O O . LYS A 1 222 ? 22.298 -17.852 -5.228 1.00 77.50 222 LYS A O 1
ATOM 1813 N N . LYS A 1 223 ? 22.374 -15.621 -5.567 1.00 72.81 223 LYS A N 1
ATOM 1814 C CA . LYS A 1 223 ? 23.776 -15.399 -5.177 1.00 72.81 223 LYS A CA 1
ATOM 1815 C C . LYS A 1 223 ? 23.943 -15.214 -3.669 1.00 72.81 223 LYS A C 1
ATOM 1817 O O . LYS A 1 223 ? 25.018 -15.476 -3.152 1.00 72.81 223 LYS A O 1
ATOM 1822 N N . THR A 1 224 ? 22.893 -14.768 -2.982 1.00 60.47 224 THR A N 1
ATOM 1823 C CA . THR A 1 224 ? 22.874 -14.560 -1.522 1.00 60.47 224 THR A CA 1
ATOM 1824 C C . THR A 1 224 ? 22.494 -15.827 -0.735 1.00 60.47 224 THR A C 1
ATOM 1826 O O . THR A 1 224 ? 22.276 -15.759 0.471 1.00 60.47 224 THR A O 1
ATOM 1829 N N . LYS A 1 225 ? 22.374 -16.978 -1.410 1.00 46.06 225 LYS A N 1
ATOM 1830 C CA . LYS A 1 225 ? 22.198 -18.303 -0.798 1.00 46.06 225 LYS A CA 1
ATOM 1831 C C . LYS A 1 225 ? 23.507 -19.070 -0.822 1.00 46.06 225 LYS A C 1
ATOM 1833 O O . LYS A 1 225 ? 23.737 -19.808 0.157 1.00 46.06 225 LYS A O 1
#

Radius of gyration: 19.05 Å; chains: 1; bounding box: 47×62×51 Å